Protein AF-A0A453HZ43-F1 (afdb_monomer)

Radius of gyration: 53.42 Å; Cα contacts (8 Å, |Δi|>4): 53; chains: 1; bounding box: 122×76×147 Å

Structure (mmCIF, N/CA/C/O backbone):
data_AF-A0A453HZ43-F1
#
_entry.id   AF-A0A453HZ43-F1
#
loop_
_atom_site.group_PDB
_atom_site.id
_atom_site.type_symbol
_atom_site.label_atom_id
_atom_site.label_alt_id
_atom_site.label_comp_id
_atom_site.label_asym_id
_atom_site.label_entity_id
_atom_site.label_seq_id
_atom_site.pdbx_PDB_ins_code
_atom_site.Cartn_x
_atom_site.Cartn_y
_atom_site.Cartn_z
_atom_site.occupancy
_atom_site.B_iso_or_equiv
_atom_site.auth_seq_id
_atom_site.auth_comp_id
_atom_site.auth_asym_id
_atom_site.auth_atom_id
_atom_site.pdbx_PDB_model_num
ATOM 1 N N . ARG A 1 1 ? -1.559 -17.359 -17.450 1.00 55.25 1 ARG A N 1
ATOM 2 C CA . ARG A 1 1 ? -0.170 -16.974 -17.817 1.00 55.25 1 ARG A CA 1
ATOM 3 C C . ARG A 1 1 ? 0.533 -18.234 -18.315 1.00 55.25 1 ARG A C 1
ATOM 5 O O . ARG A 1 1 ? 0.273 -19.279 -17.734 1.00 55.25 1 ARG A O 1
ATOM 12 N N . GLY A 1 2 ? 1.324 -18.164 -19.388 1.00 82.06 2 GLY A N 1
ATOM 13 C CA . GLY A 1 2 ? 2.056 -19.328 -19.914 1.00 82.06 2 GLY A CA 1
ATOM 14 C C . GLY A 1 2 ? 3.295 -19.681 -19.082 1.00 82.06 2 GLY A C 1
ATOM 15 O O . GLY A 1 2 ? 3.755 -18.865 -18.283 1.00 82.06 2 GLY A O 1
ATOM 16 N N . HIS A 1 3 ? 3.834 -20.886 -19.279 1.00 89.88 3 HIS A N 1
ATOM 17 C CA . HIS A 1 3 ? 5.138 -21.288 -18.743 1.00 89.88 3 HIS A CA 1
ATOM 18 C C . HIS A 1 3 ? 6.263 -20.561 -19.495 1.00 89.88 3 HIS A C 1
ATOM 20 O O . HIS A 1 3 ? 6.256 -20.544 -20.725 1.00 89.88 3 HIS A O 1
ATOM 26 N N . ILE A 1 4 ? 7.230 -19.988 -18.771 1.00 89.81 4 ILE A N 1
ATOM 27 C CA . ILE A 1 4 ? 8.413 -19.349 -19.366 1.00 89.81 4 ILE A CA 1
ATOM 28 C C . ILE A 1 4 ? 9.611 -20.309 -19.221 1.00 89.81 4 ILE A C 1
ATOM 30 O O . ILE A 1 4 ? 9.946 -20.674 -18.090 1.00 89.81 4 ILE A O 1
ATOM 34 N N . PRO A 1 5 ? 10.259 -20.733 -20.325 1.00 93.25 5 PRO A N 1
ATOM 35 C CA . PRO A 1 5 ? 11.232 -21.833 -20.349 1.00 93.25 5 PRO A CA 1
ATOM 36 C C . PRO A 1 5 ? 12.640 -21.463 -19.833 1.00 93.25 5 PRO A C 1
ATOM 38 O O . PRO A 1 5 ? 13.653 -21.742 -20.468 1.00 93.25 5 PRO A O 1
ATOM 41 N N . TYR A 1 6 ? 12.752 -20.865 -18.640 1.00 93.88 6 TYR A N 1
ATOM 42 C CA . TYR A 1 6 ? 14.065 -20.532 -18.055 1.00 93.88 6 TYR A CA 1
ATOM 43 C C . TYR A 1 6 ? 14.962 -21.762 -17.832 1.00 93.88 6 TYR A C 1
ATOM 45 O O . TYR A 1 6 ? 16.183 -21.628 -17.780 1.00 93.88 6 TYR A O 1
ATOM 53 N N . ARG A 1 7 ? 14.373 -22.957 -17.684 1.00 94.69 7 ARG A N 1
ATOM 54 C CA . ARG A 1 7 ? 15.087 -24.207 -17.370 1.00 94.69 7 ARG A CA 1
ATOM 55 C C . ARG A 1 7 ? 15.711 -24.905 -18.580 1.00 94.69 7 ARG A C 1
ATOM 57 O O . ARG A 1 7 ? 16.543 -25.783 -18.368 1.00 94.69 7 ARG A O 1
ATOM 64 N N . ASP A 1 8 ? 15.357 -24.507 -19.798 1.00 94.31 8 ASP A N 1
ATOM 65 C CA . ASP A 1 8 ? 15.762 -25.185 -21.035 1.00 94.31 8 ASP A CA 1
ATOM 66 C C . ASP A 1 8 ? 17.263 -25.005 -21.335 1.00 94.31 8 ASP A C 1
ATOM 68 O O . ASP A 1 8 ? 17.866 -25.812 -22.039 1.00 94.31 8 ASP A O 1
ATOM 72 N N . SER A 1 9 ? 17.910 -23.996 -20.735 1.00 96.81 9 SER A N 1
ATOM 73 C CA . SER A 1 9 ? 19.368 -23.849 -20.739 1.00 96.81 9 SER A CA 1
ATOM 74 C C . SER A 1 9 ? 19.921 -23.425 -19.372 1.00 96.81 9 SER A C 1
ATOM 76 O O . SER A 1 9 ? 19.233 -22.825 -18.543 1.00 96.81 9 SER A O 1
ATOM 78 N N . LYS A 1 10 ? 21.217 -23.681 -19.141 1.00 96.50 10 LYS A N 1
ATOM 79 C CA . LYS A 1 10 ? 21.928 -23.165 -17.956 1.00 96.50 10 LYS A CA 1
ATOM 80 C C . LYS A 1 10 ? 21.998 -21.630 -17.954 1.00 96.50 10 LYS A C 1
ATOM 82 O O . LYS A 1 10 ? 21.890 -21.028 -16.891 1.00 96.50 10 LYS A O 1
ATOM 87 N N . LEU A 1 11 ? 22.137 -21.011 -19.130 1.00 96.12 11 LEU A N 1
ATOM 88 C CA . LEU A 1 11 ? 22.252 -19.559 -19.290 1.00 96.12 11 LEU A CA 1
ATOM 89 C C . LEU A 1 11 ? 20.949 -18.848 -18.899 1.00 96.12 11 LEU A C 1
ATOM 91 O O . LEU A 1 11 ? 20.959 -17.981 -18.031 1.00 96.12 11 LEU A O 1
ATOM 95 N N . THR A 1 12 ? 19.815 -19.276 -19.458 1.00 94.38 12 THR A N 1
ATOM 96 C CA . THR A 1 12 ? 18.481 -18.733 -19.135 1.00 94.38 12 THR A CA 1
ATOM 97 C C . THR A 1 12 ? 18.087 -18.938 -17.673 1.00 94.38 12 THR A C 1
ATOM 99 O O . THR A 1 12 ? 17.334 -18.134 -17.131 1.00 94.38 12 THR A O 1
ATOM 102 N N . ARG A 1 13 ? 18.621 -19.975 -17.013 1.00 94.25 13 ARG A N 1
ATOM 103 C CA . ARG A 1 13 ? 18.417 -20.219 -15.580 1.00 94.25 13 ARG A CA 1
ATOM 104 C C . ARG A 1 13 ? 19.228 -19.267 -14.696 1.00 94.25 13 ARG A C 1
ATOM 106 O O . ARG A 1 13 ? 18.729 -18.862 -13.653 1.00 94.25 13 ARG A O 1
ATOM 113 N N . ILE A 1 14 ? 20.448 -18.906 -15.097 1.00 94.94 14 ILE A N 1
ATOM 114 C CA . ILE A 1 14 ? 21.265 -17.896 -14.398 1.00 94.94 14 ILE A CA 1
ATOM 115 C C . ILE A 1 14 ? 20.675 -16.496 -14.623 1.00 94.94 14 ILE A C 1
ATOM 117 O O . ILE A 1 14 ? 20.521 -15.731 -13.677 1.00 94.94 14 ILE A O 1
ATOM 121 N N . LEU A 1 15 ? 20.258 -16.190 -15.854 1.00 94.62 15 LEU A N 1
ATOM 122 C CA . LEU A 1 15 ? 19.642 -14.913 -16.230 1.00 94.62 15 LEU A CA 1
ATOM 123 C C . LEU A 1 15 ? 18.165 -14.773 -15.808 1.00 94.62 15 LEU A C 1
ATOM 125 O O . LEU A 1 15 ? 17.530 -13.780 -16.154 1.00 94.62 15 LEU A O 1
ATOM 129 N N . GLN A 1 16 ? 17.600 -15.718 -15.048 1.00 92.62 16 GLN A N 1
ATOM 130 C CA . GLN A 1 16 ? 16.187 -15.686 -14.644 1.00 92.62 16 GLN A CA 1
ATOM 131 C C . GLN A 1 16 ? 15.831 -14.443 -13.800 1.00 92.62 16 GLN A C 1
ATOM 133 O O . GLN A 1 16 ? 14.711 -13.949 -13.884 1.00 92.62 16 GLN A O 1
ATOM 138 N N . SER A 1 17 ? 16.768 -13.906 -13.011 1.00 90.62 17 SER A N 1
ATOM 139 C CA . SER A 1 17 ? 16.583 -12.638 -12.283 1.00 90.62 17 SER A CA 1
ATOM 140 C C . SER A 1 17 ? 16.638 -11.405 -13.195 1.00 90.62 17 SER A C 1
ATOM 142 O O . SER A 1 17 ? 15.969 -10.413 -12.918 1.00 90.62 17 SER A O 1
ATOM 144 N N . ALA A 1 18 ? 17.406 -11.481 -14.286 1.00 91.75 18 ALA A N 1
ATOM 145 C CA . ALA A 1 18 ? 17.623 -10.406 -15.252 1.00 91.75 18 ALA A CA 1
ATOM 146 C C . ALA A 1 18 ? 16.524 -10.306 -16.326 1.00 91.75 18 ALA A C 1
ATOM 148 O O . ALA A 1 18 ? 16.357 -9.257 -16.942 1.00 91.75 18 ALA A O 1
ATOM 149 N N . LEU A 1 19 ? 15.767 -11.382 -16.550 1.00 90.56 19 LEU A N 1
ATOM 150 C CA . LEU A 1 19 ? 14.754 -11.489 -17.602 1.00 90.56 19 LEU A CA 1
ATOM 151 C C . LEU A 1 19 ? 13.345 -11.611 -16.998 1.00 90.56 19 LEU A C 1
ATOM 153 O O . LEU A 1 19 ? 12.676 -12.621 -17.187 1.00 90.56 19 LEU A O 1
ATOM 157 N N . GLY A 1 20 ? 12.902 -10.595 -16.254 1.00 85.31 20 GLY A N 1
ATOM 158 C CA . GLY A 1 20 ? 11.590 -10.544 -15.589 1.00 85.31 20 GLY A CA 1
ATOM 159 C C . GLY A 1 20 ? 11.616 -10.734 -14.065 1.00 85.31 20 GLY A C 1
ATOM 160 O O . GLY A 1 20 ? 10.595 -11.102 -13.483 1.00 85.31 20 GLY A O 1
ATOM 161 N N . GLY A 1 21 ? 12.765 -10.523 -13.411 1.00 88.94 21 GLY A N 1
ATOM 162 C CA . GLY A 1 21 ? 12.933 -10.630 -11.956 1.00 88.94 21 GLY A CA 1
ATOM 163 C C . GLY A 1 21 ? 13.355 -9.318 -11.281 1.00 88.94 21 GLY A C 1
ATOM 164 O O . GLY A 1 21 ? 13.138 -8.226 -11.812 1.00 88.94 21 GLY A O 1
ATOM 165 N N . ASN A 1 22 ? 13.966 -9.430 -10.094 1.00 91.50 22 ASN A N 1
ATOM 166 C CA . ASN A 1 22 ? 14.603 -8.302 -9.412 1.00 91.50 22 ASN A CA 1
ATOM 167 C C . ASN A 1 22 ? 16.036 -8.092 -9.936 1.00 91.50 22 ASN A C 1
ATOM 169 O O . ASN A 1 22 ? 16.997 -8.617 -9.370 1.00 91.50 22 ASN A O 1
ATOM 173 N N . ALA A 1 23 ? 16.165 -7.317 -11.012 1.00 92.06 23 ALA A N 1
ATOM 174 C CA . ALA A 1 23 ? 17.432 -6.759 -11.477 1.00 92.06 23 ALA A CA 1
ATOM 175 C C . ALA A 1 23 ? 17.195 -5.532 -12.371 1.00 92.06 23 ALA A C 1
ATOM 177 O O . ALA A 1 23 ? 16.230 -5.487 -13.136 1.00 92.06 23 ALA A O 1
ATOM 178 N N . LYS A 1 24 ? 18.120 -4.564 -12.347 1.00 92.50 24 LYS A N 1
ATOM 179 C CA . LYS A 1 24 ? 18.285 -3.615 -13.460 1.00 92.50 24 LYS A CA 1
ATOM 180 C C . LYS A 1 24 ? 19.076 -4.333 -14.557 1.00 92.50 24 LYS A C 1
ATOM 182 O O . LYS A 1 24 ? 20.095 -4.954 -14.258 1.00 92.50 24 LYS A O 1
ATOM 187 N N . THR A 1 25 ? 18.607 -4.309 -15.802 1.00 93.19 25 THR A N 1
ATOM 188 C CA . THR A 1 25 ? 19.196 -5.117 -16.882 1.00 93.19 25 THR A CA 1
ATOM 189 C C . THR A 1 25 ? 19.247 -4.333 -18.184 1.00 93.19 25 THR A C 1
ATOM 191 O O . THR A 1 25 ? 18.228 -3.838 -18.655 1.00 93.19 25 THR A O 1
ATOM 194 N N . SER A 1 26 ? 20.442 -4.273 -18.767 1.00 94.12 26 SER A N 1
ATOM 195 C CA . SER A 1 26 ? 20.718 -3.688 -20.078 1.00 94.12 26 SER A CA 1
ATOM 196 C C . SER A 1 26 ? 21.253 -4.780 -20.998 1.00 94.12 26 SER A C 1
ATOM 198 O O . SER A 1 26 ? 22.043 -5.618 -20.566 1.00 94.12 26 SER A O 1
ATOM 200 N N . ILE A 1 27 ? 20.832 -4.777 -22.262 1.00 94.62 27 ILE A N 1
ATOM 201 C CA . ILE A 1 27 ? 21.250 -5.760 -23.268 1.00 94.62 27 ILE A CA 1
ATOM 202 C C . ILE A 1 27 ? 21.902 -4.999 -24.419 1.00 94.62 27 ILE A C 1
ATOM 204 O O . ILE A 1 27 ? 21.239 -4.230 -25.112 1.00 94.62 27 ILE A O 1
ATOM 208 N N . ILE A 1 28 ? 23.201 -5.218 -24.618 1.00 96.25 28 ILE A N 1
ATOM 209 C CA . ILE A 1 28 ? 23.954 -4.667 -25.747 1.00 96.25 28 ILE A CA 1
ATOM 210 C C . ILE A 1 28 ? 23.867 -5.675 -26.893 1.00 96.25 28 ILE A C 1
ATOM 212 O O . ILE A 1 28 ? 24.252 -6.831 -26.732 1.00 96.25 28 ILE A O 1
ATOM 216 N N . CYS A 1 29 ? 23.350 -5.239 -28.040 1.00 95.69 29 CYS A N 1
ATOM 217 C CA . CYS A 1 29 ? 23.278 -6.049 -29.252 1.00 95.69 29 CYS A CA 1
ATOM 218 C C . CYS A 1 29 ? 24.326 -5.549 -30.247 1.00 95.69 29 CYS A C 1
ATOM 220 O O . CYS A 1 29 ? 24.188 -4.454 -30.789 1.00 95.69 29 CYS A O 1
ATOM 222 N N . THR A 1 30 ? 25.372 -6.339 -30.477 1.00 94.75 30 THR A N 1
ATOM 223 C CA . THR A 1 30 ? 26.362 -6.091 -31.530 1.00 94.75 30 THR A CA 1
ATOM 224 C C . THR A 1 30 ? 25.855 -6.650 -32.858 1.00 94.75 30 THR A C 1
ATOM 226 O O . THR A 1 30 ? 25.321 -7.754 -32.908 1.00 94.75 30 THR A O 1
ATOM 229 N N . ALA A 1 31 ? 26.007 -5.883 -33.935 1.00 95.00 31 ALA A N 1
ATOM 230 C CA . ALA A 1 31 ? 25.545 -6.240 -35.272 1.00 95.00 31 ALA A CA 1
ATOM 231 C C . ALA A 1 31 ? 26.564 -5.782 -36.323 1.00 95.00 31 ALA A C 1
ATOM 233 O O . ALA A 1 31 ? 27.291 -4.813 -36.100 1.00 95.00 31 ALA A O 1
ATOM 234 N N . ALA A 1 32 ? 26.609 -6.485 -37.453 1.00 94.94 32 ALA A N 1
ATOM 235 C CA . ALA A 1 32 ? 27.545 -6.233 -38.542 1.00 94.94 32 ALA A CA 1
ATOM 236 C C . ALA A 1 32 ? 26.844 -5.448 -39.676 1.00 94.94 32 ALA A C 1
ATOM 238 O O . ALA A 1 32 ? 25.718 -5.816 -40.040 1.00 94.94 32 ALA A O 1
ATOM 239 N N . PRO A 1 33 ? 27.436 -4.355 -40.200 1.00 92.75 33 PRO A N 1
ATOM 240 C CA . PRO A 1 33 ? 26.815 -3.516 -41.228 1.00 92.75 33 PRO A CA 1
ATOM 241 C C . PRO A 1 33 ? 26.913 -4.085 -42.653 1.00 92.75 33 PRO A C 1
ATOM 243 O O . PRO A 1 33 ? 26.257 -3.566 -43.555 1.00 92.75 33 PRO A O 1
ATOM 246 N N . GLU A 1 34 ? 27.730 -5.113 -42.888 1.00 96.06 34 GLU A N 1
ATOM 247 C CA . GLU A 1 34 ? 27.954 -5.691 -44.213 1.00 96.06 34 GLU A CA 1
ATOM 248 C C . GLU A 1 34 ? 26.724 -6.459 -44.723 1.00 96.06 34 GLU A C 1
ATOM 250 O O . GLU A 1 34 ? 26.092 -7.223 -43.992 1.00 96.06 34 GLU A O 1
ATOM 255 N N . GLU A 1 35 ? 26.429 -6.336 -46.021 1.00 94.44 35 GLU A N 1
ATOM 256 C CA . GLU A 1 35 ? 25.280 -6.986 -46.675 1.00 94.44 35 GLU A CA 1
ATOM 257 C C . GLU A 1 35 ? 25.278 -8.519 -46.508 1.00 94.44 35 GLU A C 1
ATOM 259 O O . GLU A 1 35 ? 24.225 -9.130 -46.341 1.00 94.44 35 GLU A O 1
ATOM 264 N N . ILE A 1 36 ? 26.464 -9.136 -46.435 1.00 96.50 36 ILE A N 1
ATOM 265 C CA . ILE A 1 36 ? 26.666 -10.575 -46.175 1.00 96.50 36 ILE A CA 1
ATOM 266 C C . ILE A 1 36 ? 26.048 -11.011 -44.830 1.00 96.50 36 ILE A C 1
ATOM 268 O O . ILE A 1 36 ? 25.667 -12.169 -44.662 1.00 96.50 36 ILE A O 1
ATOM 272 N N . HIS A 1 37 ? 25.919 -10.091 -43.871 1.00 95.25 37 HIS A N 1
ATOM 273 C CA . HIS A 1 37 ? 25.417 -10.343 -42.521 1.00 95.25 37 HIS A CA 1
ATOM 274 C C . HIS A 1 37 ? 23.999 -9.796 -42.280 1.00 95.25 37 HIS A C 1
ATOM 276 O O . HIS A 1 37 ? 23.500 -9.870 -41.156 1.00 95.25 37 HIS A O 1
ATOM 282 N N . ILE A 1 38 ? 23.313 -9.295 -43.317 1.00 95.44 38 ILE A N 1
ATOM 283 C CA . ILE A 1 38 ? 22.011 -8.617 -43.190 1.00 95.44 38 ILE A CA 1
ATOM 284 C C . ILE A 1 38 ? 20.928 -9.476 -42.513 1.00 95.44 38 ILE A C 1
ATOM 286 O O . ILE A 1 38 ? 20.116 -8.955 -41.749 1.00 95.44 38 ILE A O 1
ATOM 290 N N . GLU A 1 39 ? 20.934 -10.792 -42.734 1.00 96.44 39 GLU A N 1
ATOM 291 C CA . GLU A 1 39 ? 19.989 -11.741 -42.127 1.00 96.44 39 GLU A CA 1
ATOM 292 C C . GLU A 1 39 ? 20.229 -11.927 -40.616 1.00 96.44 39 GLU A C 1
ATOM 294 O O . GLU A 1 39 ? 19.286 -11.834 -39.827 1.00 96.44 39 GLU A O 1
ATOM 299 N N . GLU A 1 40 ? 21.485 -12.091 -40.192 1.00 96.81 40 GLU A N 1
ATOM 300 C CA . GLU A 1 40 ? 21.864 -12.221 -38.774 1.00 96.81 40 GLU A CA 1
ATOM 301 C C . 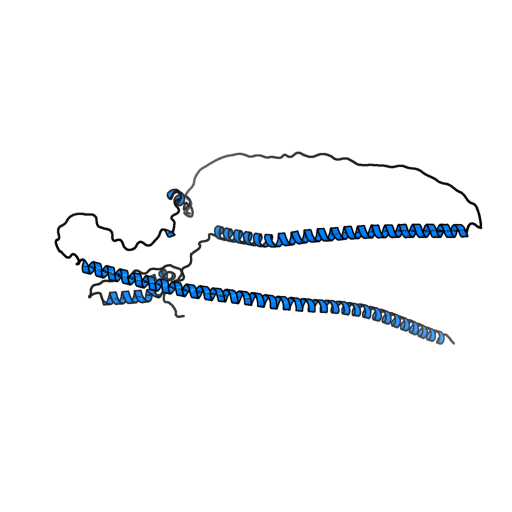GLU A 1 40 ? 21.691 -10.895 -38.018 1.00 96.81 40 GLU A C 1
ATOM 303 O O . GLU A 1 40 ? 21.169 -10.858 -36.898 1.00 96.81 40 GLU A O 1
ATOM 308 N N . THR A 1 41 ? 22.032 -9.774 -38.661 1.00 96.88 41 THR A N 1
ATOM 309 C CA . THR A 1 41 ? 21.747 -8.424 -38.159 1.00 96.88 41 THR A CA 1
ATOM 310 C C . THR A 1 41 ? 20.234 -8.206 -38.018 1.00 96.88 41 THR A C 1
ATOM 312 O O . THR A 1 41 ? 19.781 -7.699 -36.988 1.00 96.88 41 THR A O 1
ATOM 315 N N . ARG A 1 42 ? 19.407 -8.673 -38.968 1.00 96.06 42 ARG A N 1
ATOM 316 C CA . ARG A 1 42 ? 17.937 -8.629 -38.847 1.00 96.06 42 ARG A CA 1
ATOM 317 C C . ARG A 1 42 ? 17.431 -9.496 -37.691 1.00 96.06 42 ARG A C 1
ATOM 319 O O . ARG A 1 42 ? 16.580 -9.036 -36.929 1.00 96.06 42 ARG A O 1
ATOM 326 N N . GLY A 1 43 ? 17.950 -10.713 -37.521 1.00 97.50 43 GLY A N 1
ATOM 327 C CA . GLY A 1 43 ? 17.617 -11.587 -36.389 1.00 97.50 43 GLY A CA 1
ATOM 328 C C . GLY A 1 43 ? 17.963 -10.955 -35.035 1.00 97.50 43 GLY A C 1
ATOM 329 O O . GLY A 1 43 ? 17.135 -10.939 -34.119 1.00 97.50 43 GLY A O 1
ATOM 330 N N . THR A 1 44 ? 19.143 -10.341 -34.948 1.00 97.25 44 THR A N 1
ATOM 331 C CA . THR A 1 44 ? 19.641 -9.614 -33.771 1.00 97.25 44 THR A CA 1
ATOM 332 C C . THR A 1 44 ? 18.761 -8.409 -33.428 1.00 97.25 44 THR A C 1
ATOM 334 O O . THR A 1 44 ? 18.333 -8.263 -32.282 1.00 97.25 44 THR A O 1
ATOM 337 N N . LEU A 1 45 ? 18.392 -7.582 -34.413 1.00 96.38 45 LEU A N 1
ATOM 338 C CA . LEU A 1 45 ? 17.502 -6.432 -34.202 1.00 96.38 45 LEU A CA 1
ATOM 339 C C . LEU A 1 45 ? 16.074 -6.858 -33.815 1.00 96.38 45 LEU A C 1
ATOM 341 O O . LEU A 1 45 ? 15.450 -6.229 -32.957 1.00 96.38 45 LEU A O 1
ATOM 345 N N . GLN A 1 46 ? 15.561 -7.960 -34.372 1.00 97.19 46 GLN A N 1
ATOM 346 C CA . GLN A 1 46 ? 14.283 -8.538 -33.941 1.00 97.19 46 GLN A CA 1
ATOM 347 C C . GLN A 1 46 ? 14.334 -9.077 -32.503 1.00 97.19 46 GLN A C 1
ATOM 349 O O . GLN A 1 46 ? 13.350 -8.957 -31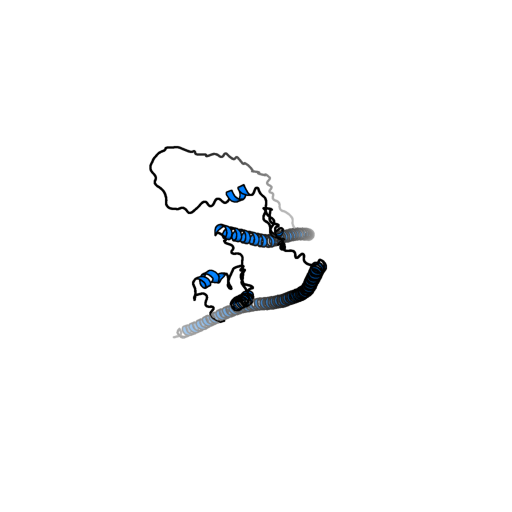.769 1.00 97.19 46 GLN A O 1
ATOM 354 N N . PHE A 1 47 ? 15.458 -9.662 -32.078 1.00 96.44 47 PHE A N 1
ATOM 355 C CA . PHE A 1 47 ? 15.664 -10.040 -30.680 1.00 96.44 47 PHE A CA 1
ATOM 356 C C . PHE A 1 47 ? 15.691 -8.803 -29.774 1.00 96.44 47 PHE A C 1
ATOM 358 O O . PHE A 1 47 ? 14.930 -8.764 -28.810 1.00 96.44 47 PHE A O 1
ATOM 365 N N . ALA A 1 48 ? 16.467 -7.772 -30.122 1.00 96.81 48 ALA A N 1
ATOM 366 C CA . ALA A 1 48 ? 16.546 -6.514 -29.377 1.00 96.81 48 ALA A CA 1
ATOM 367 C C . ALA A 1 48 ? 15.168 -5.845 -29.209 1.00 96.81 48 ALA A C 1
ATOM 369 O O . ALA A 1 48 ? 14.801 -5.430 -28.110 1.00 96.81 48 ALA A O 1
ATOM 370 N N . SER A 1 49 ? 14.369 -5.807 -30.283 1.00 96.12 49 SER A N 1
ATOM 371 C CA . SER A 1 49 ? 13.000 -5.280 -30.276 1.00 96.12 49 SER A CA 1
ATOM 372 C C . SER A 1 49 ? 12.096 -6.014 -29.277 1.00 96.12 49 SER A C 1
ATOM 374 O O . SER A 1 49 ? 11.416 -5.363 -28.485 1.00 96.12 49 SER A O 1
ATOM 376 N N . ARG A 1 50 ? 12.136 -7.356 -29.244 1.00 95.00 50 ARG A N 1
ATOM 377 C CA . ARG A 1 50 ? 11.379 -8.159 -28.264 1.00 95.00 50 ARG A CA 1
ATOM 378 C C . ARG A 1 50 ? 11.922 -8.007 -26.841 1.00 95.00 50 ARG A C 1
ATOM 380 O O . ARG A 1 50 ? 11.140 -7.920 -25.900 1.00 95.00 50 ARG A O 1
ATOM 387 N N . ALA A 1 51 ? 13.244 -7.960 -26.680 1.00 93.62 51 ALA A N 1
ATOM 388 C CA . ALA A 1 51 ? 13.905 -7.831 -25.385 1.00 93.62 51 ALA A CA 1
ATOM 389 C C . ALA A 1 51 ? 13.596 -6.486 -24.703 1.00 93.62 51 ALA A C 1
ATOM 391 O O . ALA A 1 51 ? 13.373 -6.453 -23.496 1.00 93.62 51 ALA A O 1
ATOM 392 N N . LYS A 1 52 ? 13.472 -5.396 -25.477 1.00 93.94 52 LYS A N 1
ATOM 393 C CA . LYS A 1 52 ? 13.047 -4.070 -24.990 1.00 93.94 52 LYS A CA 1
ATOM 394 C C . LYS A 1 52 ? 11.658 -4.073 -24.326 1.00 93.94 52 LYS A C 1
ATOM 396 O O . LYS A 1 52 ? 11.373 -3.192 -23.522 1.00 93.94 52 LYS A O 1
ATOM 401 N N . CYS A 1 53 ? 10.802 -5.049 -24.633 1.00 90.88 53 CYS A N 1
ATOM 402 C CA . CYS A 1 53 ? 9.474 -5.190 -24.028 1.00 90.88 53 CYS A CA 1
ATOM 403 C C . CYS A 1 53 ? 9.465 -5.988 -22.706 1.00 90.88 53 CYS A C 1
ATOM 405 O O . CYS A 1 53 ? 8.394 -6.168 -22.127 1.00 90.88 53 CYS A O 1
ATOM 407 N N . VAL A 1 54 ? 10.611 -6.484 -22.224 1.00 90.56 54 VAL A N 1
ATOM 408 C CA . VAL A 1 54 ? 10.704 -7.222 -20.953 1.00 90.56 54 VAL A CA 1
ATOM 409 C C . VAL A 1 54 ? 10.806 -6.237 -19.786 1.00 90.56 54 VAL A C 1
ATOM 411 O O . VAL A 1 54 ? 11.809 -5.545 -19.630 1.00 90.56 54 VAL A O 1
ATOM 414 N N . SER A 1 55 ? 9.769 -6.180 -18.948 1.00 87.81 55 SER A N 1
ATOM 415 C CA . SER A 1 55 ? 9.749 -5.363 -17.733 1.00 87.81 55 SER A CA 1
ATOM 416 C C . SER A 1 55 ? 10.262 -6.137 -16.512 1.00 87.81 55 SER A C 1
ATOM 418 O O . SER A 1 55 ? 9.714 -7.175 -16.138 1.00 87.81 55 SER A O 1
ATOM 420 N N . ASN A 1 56 ? 11.286 -5.596 -15.848 1.00 90.12 56 ASN A N 1
ATOM 421 C CA . ASN A 1 56 ? 11.783 -6.099 -14.564 1.00 90.12 56 ASN A CA 1
ATOM 422 C C . ASN A 1 56 ? 11.181 -5.309 -13.395 1.00 90.12 56 ASN A C 1
ATOM 424 O O . ASN A 1 56 ? 10.974 -4.099 -13.489 1.00 90.12 56 ASN A O 1
ATOM 428 N N . CYS A 1 57 ? 10.980 -5.973 -12.257 1.00 85.56 57 CYS A N 1
ATOM 429 C CA . CYS A 1 57 ? 10.545 -5.342 -11.010 1.00 85.56 57 CYS A CA 1
ATOM 430 C C . CYS A 1 57 ? 11.741 -5.216 -10.059 1.00 85.56 57 CYS A C 1
ATOM 432 O O . CYS A 1 57 ? 11.884 -5.991 -9.114 1.00 85.56 57 CYS A O 1
ATOM 434 N N . ALA A 1 58 ? 12.629 -4.261 -10.346 1.00 88.19 58 ALA A N 1
ATOM 435 C CA . ALA A 1 58 ? 13.812 -4.013 -9.529 1.00 88.19 58 ALA A CA 1
ATOM 436 C C . ALA A 1 58 ? 13.440 -3.424 -8.152 1.00 88.19 58 ALA A C 1
ATOM 438 O O . ALA A 1 58 ? 12.703 -2.444 -8.064 1.00 88.19 58 ALA A O 1
ATOM 439 N N . GLN A 1 59 ? 13.985 -4.008 -7.087 1.00 85.44 59 GLN A N 1
ATOM 440 C CA . GLN A 1 59 ? 13.821 -3.605 -5.689 1.00 85.44 59 GLN A CA 1
ATOM 441 C C . GLN A 1 59 ? 15.188 -3.625 -4.996 1.00 85.44 59 GLN A C 1
ATOM 443 O O . GLN A 1 59 ? 16.033 -4.472 -5.299 1.00 85.44 59 GLN A O 1
ATOM 448 N N . VAL A 1 60 ? 15.418 -2.706 -4.056 1.00 83.31 60 VAL A N 1
ATOM 449 C CA . VAL A 1 60 ? 16.660 -2.692 -3.271 1.00 83.31 60 VAL A CA 1
ATOM 450 C C . VAL A 1 60 ? 16.695 -3.937 -2.386 1.00 83.31 60 VAL A C 1
ATOM 452 O O . VAL A 1 60 ? 15.814 -4.140 -1.555 1.00 83.31 60 VAL A O 1
ATOM 455 N N . ASN A 1 61 ? 17.720 -4.771 -2.563 1.00 79.38 61 ASN A N 1
ATOM 456 C CA . ASN A 1 61 ? 17.963 -5.916 -1.691 1.00 79.38 61 ASN A CA 1
ATOM 457 C C . ASN A 1 61 ? 18.556 -5.409 -0.367 1.00 79.38 61 ASN A C 1
ATOM 459 O O . ASN A 1 61 ? 19.774 -5.406 -0.195 1.00 79.38 61 ASN A O 1
ATOM 463 N N . GLU A 1 62 ? 17.704 -4.943 0.551 1.00 74.31 62 GLU A N 1
ATOM 464 C CA . GLU A 1 62 ? 18.110 -4.606 1.918 1.00 74.31 62 GLU A CA 1
ATOM 465 C C . GLU A 1 62 ? 18.607 -5.876 2.638 1.00 74.31 62 GLU A C 1
ATOM 467 O O . GLU A 1 62 ? 17.823 -6.621 3.228 1.00 74.31 62 GLU A O 1
ATOM 472 N N . ILE A 1 63 ? 19.922 -6.129 2.613 1.00 63.16 63 ILE A N 1
ATOM 473 C CA . ILE A 1 63 ? 20.563 -7.150 3.456 1.00 63.16 63 ILE A CA 1
ATOM 474 C C . ILE A 1 63 ? 20.648 -6.596 4.884 1.00 63.16 63 ILE A C 1
ATOM 476 O O . ILE A 1 63 ? 21.708 -6.212 5.378 1.00 63.16 63 ILE A O 1
ATOM 480 N N . LEU A 1 64 ? 19.497 -6.527 5.552 1.00 56.47 64 LEU A N 1
ATOM 481 C CA . LEU A 1 64 ? 19.438 -6.275 6.982 1.00 56.47 64 LEU A CA 1
ATOM 482 C C . LEU A 1 64 ? 20.021 -7.495 7.697 1.00 56.47 64 LEU A C 1
ATOM 484 O O . LEU A 1 64 ? 19.379 -8.538 7.790 1.00 56.47 64 LEU A O 1
ATOM 488 N N . THR A 1 65 ? 21.230 -7.352 8.237 1.00 65.62 65 THR A N 1
ATOM 489 C CA . THR A 1 65 ? 21.720 -8.241 9.297 1.00 65.62 65 THR A CA 1
ATOM 490 C C . THR A 1 65 ? 20.693 -8.261 10.430 1.00 65.62 65 THR A C 1
ATOM 492 O O . THR A 1 65 ? 20.095 -7.222 10.720 1.00 65.62 65 THR A O 1
ATOM 495 N N . ASP A 1 66 ? 20.522 -9.383 11.134 1.00 68.31 66 ASP A N 1
ATOM 496 C CA . ASP A 1 66 ? 19.524 -9.493 12.215 1.00 68.31 66 ASP A CA 1
ATOM 497 C C . ASP A 1 66 ? 19.648 -8.361 13.251 1.00 68.31 66 ASP A C 1
ATOM 499 O O . ASP A 1 66 ? 18.650 -7.818 13.722 1.00 68.31 66 ASP A O 1
ATOM 503 N N . ALA A 1 67 ? 20.879 -7.926 13.546 1.00 68.25 67 ALA A N 1
ATOM 504 C CA . ALA A 1 67 ? 21.162 -6.777 14.406 1.00 68.25 67 ALA A CA 1
ATOM 505 C C . ALA A 1 67 ? 20.620 -5.439 13.855 1.00 68.25 67 ALA A C 1
ATOM 507 O O . ALA A 1 67 ? 20.120 -4.619 14.628 1.00 68.25 67 ALA A O 1
ATOM 508 N N . ALA A 1 68 ? 20.686 -5.213 12.540 1.00 66.69 68 ALA A N 1
ATOM 509 C CA . ALA A 1 68 ? 20.149 -4.025 11.876 1.00 66.69 68 ALA A CA 1
ATOM 510 C C . ALA A 1 68 ? 18.612 -4.054 11.820 1.00 66.69 68 ALA A C 1
ATOM 512 O O . ALA A 1 68 ? 17.974 -3.047 12.137 1.00 66.69 68 ALA A O 1
ATOM 513 N N . LEU A 1 69 ? 18.014 -5.214 11.518 1.00 75.69 69 LEU A N 1
ATOM 514 C CA . LEU A 1 69 ? 16.562 -5.414 11.567 1.00 75.69 69 LEU A CA 1
ATOM 515 C C . LEU A 1 69 ? 16.018 -5.178 12.986 1.00 75.69 69 LEU A C 1
ATOM 517 O O . LEU A 1 69 ? 15.102 -4.377 13.171 1.00 75.69 69 LEU A O 1
ATOM 521 N N . LEU A 1 70 ? 16.642 -5.788 13.999 1.00 75.81 70 LEU A N 1
ATOM 522 C CA . LEU A 1 70 ? 16.306 -5.581 15.411 1.00 75.81 70 LEU A CA 1
ATOM 523 C C . LEU A 1 70 ? 16.483 -4.121 15.848 1.00 75.81 70 LEU A C 1
ATOM 525 O O . LEU A 1 70 ? 15.704 -3.640 16.668 1.00 75.81 70 LEU A O 1
ATOM 529 N N . LYS A 1 71 ? 17.483 -3.399 15.324 1.00 79.00 71 LYS A N 1
ATOM 530 C CA . LYS A 1 71 ? 17.680 -1.969 15.612 1.00 79.00 71 LYS A CA 1
ATOM 531 C C . LYS A 1 71 ? 16.562 -1.115 15.002 1.00 79.00 71 LYS A C 1
ATOM 533 O O . LYS A 1 71 ? 16.010 -0.279 15.712 1.00 79.00 71 LYS A O 1
ATOM 538 N N . ARG A 1 72 ? 16.183 -1.363 13.741 1.00 77.94 72 ARG A N 1
ATOM 539 C CA . ARG A 1 72 ? 15.066 -0.684 13.052 1.00 77.94 72 ARG A CA 1
ATOM 540 C C . ARG A 1 72 ? 13.741 -0.915 13.786 1.00 77.94 72 ARG A C 1
ATOM 542 O O . ARG A 1 72 ? 13.083 0.048 14.160 1.00 77.94 72 ARG A O 1
ATOM 549 N N . GLN A 1 73 ? 13.419 -2.172 14.099 1.00 80.81 73 GLN A N 1
ATOM 550 C CA . GLN A 1 73 ? 12.202 -2.543 14.833 1.00 80.81 73 GLN A CA 1
ATOM 551 C C . GLN A 1 73 ? 12.153 -1.952 16.251 1.00 80.81 73 GLN A C 1
ATOM 553 O O . GLN A 1 73 ? 11.095 -1.512 16.695 1.00 80.81 73 GLN A O 1
ATOM 558 N N . LYS A 1 74 ? 13.281 -1.905 16.977 1.00 82.75 74 LYS A N 1
ATOM 559 C CA . LYS A 1 74 ? 13.340 -1.271 18.307 1.00 82.75 74 LYS A CA 1
ATOM 560 C C . LYS A 1 74 ? 13.055 0.228 18.243 1.00 82.75 74 LYS A C 1
ATOM 562 O O . LYS A 1 74 ? 12.257 0.701 19.046 1.00 82.75 74 LYS A O 1
ATOM 567 N N . LEU A 1 75 ? 13.656 0.941 17.287 1.00 85.75 75 LEU A N 1
ATOM 568 C CA . LEU A 1 75 ? 13.421 2.374 17.082 1.00 85.75 75 LEU A CA 1
ATOM 569 C C . LEU A 1 75 ? 11.961 2.662 16.702 1.00 85.75 75 LEU A C 1
ATOM 571 O O . LEU A 1 75 ? 11.360 3.575 17.255 1.00 85.75 75 LEU A O 1
ATOM 575 N N . GLU A 1 76 ? 11.366 1.849 15.829 1.00 85.88 76 GLU A N 1
ATOM 576 C CA . GLU A 1 76 ? 9.957 1.974 15.435 1.00 85.88 76 GLU A CA 1
ATOM 577 C C . GLU A 1 76 ? 9.001 1.730 16.620 1.00 85.88 76 GLU A C 1
ATOM 579 O O . GLU A 1 76 ? 8.080 2.512 16.857 1.00 85.88 76 GLU A O 1
ATOM 584 N N . ILE A 1 77 ? 9.264 0.705 17.441 1.00 86.75 77 ILE A N 1
ATOM 585 C CA . ILE A 1 77 ? 8.518 0.446 18.685 1.00 86.75 77 ILE A CA 1
ATOM 586 C C . ILE A 1 77 ? 8.677 1.601 19.687 1.00 86.75 77 ILE A C 1
ATOM 588 O O . ILE A 1 77 ? 7.713 1.960 20.364 1.00 86.75 77 ILE A O 1
ATOM 592 N N . GLU A 1 78 ? 9.870 2.182 19.805 1.00 86.00 78 GLU A N 1
ATOM 593 C CA . GLU A 1 78 ? 10.148 3.316 20.692 1.00 86.00 78 GLU A CA 1
ATOM 594 C C . GLU A 1 78 ? 9.448 4.601 20.219 1.00 86.00 78 GLU A C 1
ATOM 596 O O . GLU A 1 78 ? 8.815 5.287 21.023 1.00 86.00 78 GLU A O 1
ATOM 601 N N . GLU A 1 79 ? 9.454 4.884 18.915 1.00 87.50 79 GLU A N 1
ATOM 602 C CA . GLU A 1 79 ? 8.751 6.024 18.323 1.00 87.50 79 GLU A CA 1
ATOM 603 C C . GLU A 1 79 ? 7.225 5.894 18.468 1.00 87.50 79 GLU A C 1
ATOM 605 O O . GLU A 1 79 ? 6.553 6.849 18.866 1.00 87.50 79 GLU A O 1
ATOM 610 N N . LEU A 1 80 ? 6.665 4.706 18.212 1.00 81.00 80 LEU A N 1
ATOM 611 C CA . LEU A 1 80 ? 5.237 4.430 18.401 1.00 81.00 80 LEU A CA 1
ATOM 612 C C . LEU A 1 80 ? 4.827 4.536 19.877 1.00 81.00 80 LEU A C 1
ATOM 614 O O . LEU A 1 80 ? 3.792 5.129 20.184 1.00 81.00 80 LEU A O 1
ATOM 618 N N . ARG A 1 81 ? 5.655 4.041 20.808 1.00 77.06 81 ARG A N 1
ATOM 619 C CA . ARG A 1 81 ? 5.444 4.229 22.255 1.00 77.06 81 ARG A CA 1
ATOM 620 C C . ARG A 1 81 ? 5.487 5.700 22.649 1.00 77.06 81 ARG A C 1
ATOM 622 O O . ARG A 1 81 ? 4.610 6.133 23.387 1.00 77.06 81 ARG A O 1
ATOM 629 N N . LYS A 1 82 ? 6.440 6.476 22.126 1.00 79.19 82 LYS A N 1
ATOM 630 C CA . LYS A 1 82 ? 6.549 7.918 22.386 1.00 79.19 82 LYS A CA 1
ATOM 631 C C . LYS A 1 82 ? 5.319 8.684 21.884 1.00 79.19 82 LYS A C 1
ATOM 633 O O . LYS A 1 82 ? 4.815 9.543 22.602 1.00 79.19 82 LYS A O 1
ATOM 638 N N . LYS A 1 83 ? 4.798 8.341 20.699 1.00 74.56 83 LYS A N 1
ATOM 639 C CA . LYS A 1 83 ? 3.547 8.908 20.156 1.00 74.56 83 LYS A CA 1
ATOM 640 C C . LYS A 1 83 ? 2.340 8.586 21.047 1.00 74.56 83 LYS A C 1
ATOM 642 O O . LYS A 1 83 ? 1.586 9.490 21.383 1.00 74.56 83 LYS A O 1
ATOM 647 N N . LEU A 1 84 ? 2.199 7.332 21.487 1.00 69.81 84 LEU A N 1
ATOM 648 C CA . LEU A 1 84 ? 1.125 6.909 22.399 1.00 69.81 84 LEU A CA 1
ATOM 649 C C . LEU A 1 84 ? 1.227 7.561 23.789 1.00 69.81 84 LEU A C 1
ATOM 651 O O . LEU A 1 84 ? 0.211 7.953 24.359 1.00 69.81 84 LEU A O 1
ATOM 655 N N . GLN A 1 85 ? 2.440 7.695 24.333 1.00 67.38 85 GLN A N 1
ATOM 656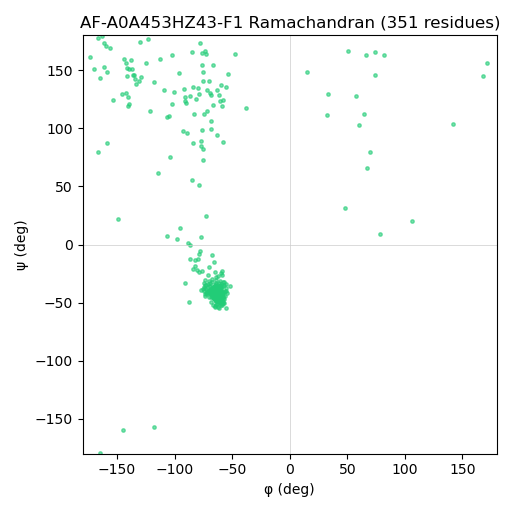 C CA . GLN A 1 85 ? 2.671 8.336 25.630 1.00 67.38 85 GLN A CA 1
ATOM 657 C C . GLN A 1 85 ? 2.395 9.840 25.599 1.00 67.38 85 GLN A C 1
ATOM 659 O O . GLN A 1 85 ? 1.819 10.341 26.558 1.00 67.38 85 GLN A O 1
ATOM 664 N N . GLY A 1 86 ? 2.740 10.542 24.512 1.00 60.06 86 GLY A N 1
ATOM 665 C CA . GLY A 1 86 ? 2.422 11.965 24.355 1.00 60.06 86 GLY A CA 1
ATOM 666 C C . GLY A 1 86 ? 0.924 12.233 24.509 1.00 60.06 86 GLY A C 1
ATOM 667 O O . GLY A 1 86 ? 0.521 12.975 25.399 1.00 60.06 86 GLY A O 1
ATOM 668 N N . SER A 1 87 ? 0.088 11.543 23.725 1.00 58.38 87 SER A N 1
ATOM 669 C CA . SER A 1 87 ? -1.369 11.719 23.796 1.00 58.38 87 SER A CA 1
ATOM 670 C C . SER A 1 87 ? -1.968 11.300 25.145 1.00 58.38 87 SER A C 1
ATOM 672 O O . SER A 1 87 ? -2.795 12.019 25.691 1.00 58.38 87 SER A O 1
ATOM 674 N N . HIS A 1 88 ? -1.556 10.163 25.720 1.00 58.41 88 HIS A N 1
ATOM 675 C CA . HIS A 1 88 ? -2.161 9.689 26.972 1.00 58.41 88 HIS A CA 1
ATOM 676 C C . HIS A 1 88 ? -1.666 10.394 28.244 1.00 58.41 88 HIS A C 1
ATOM 678 O O . HIS A 1 88 ? -2.399 10.386 29.232 1.00 58.41 88 HIS A O 1
ATOM 684 N N . SER A 1 89 ? -0.468 10.990 28.263 1.00 60.69 89 SER A N 1
ATOM 685 C CA . SER A 1 89 ? 0.016 11.703 29.457 1.00 60.69 89 SER A CA 1
ATOM 686 C C . SER A 1 89 ? -0.706 13.039 29.638 1.00 60.69 89 SER A C 1
ATOM 688 O O . SER A 1 89 ? -1.154 13.345 30.740 1.00 60.69 89 SER A O 1
ATOM 690 N N . GLU A 1 90 ? -0.881 13.804 28.556 1.00 66.56 90 GLU A N 1
ATOM 691 C CA . GLU A 1 90 ? -1.511 15.131 28.598 1.00 66.56 90 GLU A CA 1
ATOM 692 C C . GLU A 1 90 ? -3.002 15.053 28.977 1.00 66.56 90 GLU A C 1
ATOM 694 O O . GLU A 1 90 ? -3.455 15.798 29.850 1.00 66.56 90 GLU A O 1
ATOM 699 N N . ASP A 1 91 ? -3.751 14.103 28.401 1.00 69.62 91 ASP A N 1
ATOM 700 C CA . ASP A 1 91 ? -5.156 13.844 28.759 1.00 69.62 91 ASP A CA 1
ATOM 701 C C . ASP A 1 91 ? -5.310 13.430 30.236 1.00 69.62 91 ASP A C 1
ATOM 703 O O . ASP A 1 91 ? -6.224 13.882 30.936 1.00 69.62 91 ASP A O 1
ATOM 707 N N . LEU A 1 92 ? -4.409 12.573 30.733 1.00 71.12 92 LEU A N 1
ATOM 708 C CA . LEU A 1 92 ? -4.458 12.060 32.102 1.00 71.12 92 LEU A CA 1
ATOM 709 C C . LEU A 1 92 ? -4.089 13.138 33.131 1.00 71.12 92 LEU A C 1
ATOM 711 O O . LEU A 1 92 ? -4.755 13.248 34.162 1.00 71.12 92 LEU A O 1
ATOM 715 N N . GLU A 1 93 ? -3.081 13.966 32.853 1.00 73.81 93 GLU A N 1
ATOM 716 C CA . GLU A 1 93 ? -2.721 15.101 33.709 1.00 73.81 93 GLU A CA 1
ATOM 717 C C . GLU A 1 93 ? -3.846 16.141 33.772 1.00 73.81 93 GLU A C 1
ATOM 719 O O . GLU A 1 93 ? -4.205 16.584 34.867 1.00 73.81 93 GLU A O 1
ATOM 724 N N . GLN A 1 94 ? -4.481 16.471 32.641 1.00 73.62 94 GLN A N 1
ATOM 725 C CA . GLN A 1 94 ? -5.653 17.355 32.627 1.00 73.62 94 GLN A CA 1
ATOM 726 C C . GLN A 1 94 ? -6.825 16.776 33.433 1.00 73.62 94 GLN A C 1
ATOM 728 O O . GLN A 1 94 ? -7.468 17.507 34.193 1.00 73.62 94 GLN A O 1
ATOM 733 N N . LEU A 1 95 ? -7.088 15.468 33.330 1.00 79.56 95 LEU A N 1
ATOM 734 C CA . LEU A 1 95 ? -8.139 14.803 34.102 1.00 79.56 95 LEU A CA 1
ATOM 735 C C . LEU A 1 95 ? -7.857 14.838 35.614 1.00 79.56 95 LEU A C 1
ATOM 737 O O . LEU A 1 95 ? -8.758 15.160 36.391 1.00 79.56 95 LEU A O 1
ATOM 741 N N . ILE A 1 96 ? -6.616 14.571 36.032 1.00 81.38 96 ILE A N 1
ATOM 742 C CA . ILE A 1 96 ? -6.190 14.623 37.441 1.00 81.38 96 ILE A CA 1
ATOM 743 C C . ILE A 1 96 ? -6.294 16.054 37.992 1.00 81.38 96 ILE A C 1
ATOM 745 O O . ILE A 1 96 ? -6.834 16.263 39.082 1.00 81.38 96 ILE A O 1
ATOM 749 N N . LEU A 1 97 ? -5.834 17.058 37.237 1.00 82.94 97 LEU A N 1
ATOM 750 C CA . LEU A 1 97 ? -5.941 18.471 37.619 1.00 82.94 97 LEU A CA 1
ATOM 751 C C . LEU A 1 97 ? -7.402 18.923 37.737 1.00 82.94 97 LEU A C 1
ATOM 753 O O . LEU A 1 97 ? -7.751 19.639 38.679 1.00 82.94 97 LEU A O 1
ATOM 757 N N . LYS A 1 98 ? -8.276 18.474 36.828 1.00 86.62 98 LYS A N 1
ATOM 758 C CA . LYS A 1 98 ? -9.715 18.750 36.889 1.00 86.62 98 LYS A CA 1
ATOM 759 C C . LYS A 1 98 ? -10.358 18.121 38.127 1.00 86.62 98 LYS A C 1
ATOM 761 O O . LYS A 1 98 ? -10.977 18.841 38.907 1.00 86.62 98 LYS A O 1
ATOM 766 N N . GLN A 1 99 ? -10.149 16.822 38.356 1.00 83.81 99 GLN A N 1
ATOM 767 C CA . GLN A 1 99 ? -10.678 16.115 39.531 1.00 83.81 99 GLN A CA 1
ATOM 768 C C . GLN A 1 99 ? -10.226 16.763 40.847 1.00 83.81 99 GLN A C 1
ATOM 770 O O . GLN A 1 99 ? -11.037 16.927 41.757 1.00 83.81 99 GLN A O 1
ATOM 775 N N . ARG A 1 100 ? -8.962 17.196 40.939 1.00 81.75 100 ARG A N 1
ATOM 776 C CA . ARG A 1 100 ? -8.432 17.904 42.113 1.00 81.75 100 ARG A CA 1
ATOM 777 C C . ARG A 1 100 ? -9.113 19.259 42.345 1.00 81.75 100 ARG A C 1
ATOM 779 O O . ARG A 1 100 ? -9.434 19.586 43.485 1.00 81.75 100 ARG A O 1
ATOM 786 N N . ASN A 1 101 ? -9.349 20.033 41.287 1.00 84.56 101 ASN A N 1
ATOM 787 C CA . ASN A 1 101 ? -10.038 21.322 41.385 1.00 84.56 101 ASN A CA 1
ATOM 788 C C . ASN A 1 101 ? -11.521 21.166 41.752 1.00 84.56 101 ASN A C 1
ATOM 790 O O . ASN A 1 101 ? -12.035 21.942 42.554 1.00 84.56 101 ASN A O 1
ATOM 794 N N . ASP A 1 102 ? -12.209 20.171 41.193 1.00 88.56 102 ASP A N 1
ATOM 795 C CA . ASP A 1 102 ? -13.628 19.934 41.479 1.00 88.56 102 ASP A CA 1
ATOM 796 C C . ASP A 1 102 ? -13.835 19.357 42.896 1.00 88.56 102 ASP A C 1
ATOM 798 O O . ASP A 1 102 ? -14.766 19.764 43.592 1.00 88.56 102 ASP A O 1
ATOM 802 N N . MET A 1 103 ? -12.909 18.521 43.384 1.00 84.75 103 MET A N 1
ATOM 803 C CA . MET A 1 103 ? -12.851 18.088 44.788 1.00 84.75 103 MET A CA 1
ATOM 804 C C . MET A 1 103 ? -12.699 19.282 45.742 1.00 84.75 103 MET A C 1
ATOM 806 O O . MET A 1 103 ? -13.483 19.420 46.679 1.00 84.75 103 MET A O 1
ATOM 810 N N . HIS A 1 104 ? -11.757 20.190 45.466 1.00 87.62 104 HIS A N 1
ATOM 811 C CA . HIS A 1 104 ? -11.510 21.353 46.321 1.00 87.62 104 HIS A CA 1
ATOM 812 C C . HIS A 1 104 ? -12.700 22.331 46.376 1.00 87.62 104 HIS A C 1
ATOM 814 O O . HIS A 1 104 ? -12.999 22.886 47.433 1.00 87.62 104 HIS A O 1
ATOM 820 N N . LYS A 1 105 ? -13.446 22.504 45.273 1.00 88.38 105 LYS A N 1
ATOM 821 C CA . LYS A 1 105 ? -14.716 23.258 45.291 1.00 88.38 105 LYS A CA 1
ATOM 822 C C . LYS A 1 105 ? -15.740 22.613 46.226 1.00 88.38 105 LYS A C 1
ATOM 824 O O . LYS A 1 105 ? -16.347 23.316 47.026 1.00 88.38 105 LYS A O 1
ATOM 829 N N . SER A 1 106 ? -15.901 21.290 46.152 1.00 84.06 106 SER A N 1
ATOM 830 C CA . SER A 1 106 ? -16.854 20.558 46.995 1.00 84.06 106 SER A CA 1
ATOM 831 C C . SER A 1 106 ? -16.494 20.638 48.486 1.00 84.06 106 SER A C 1
ATOM 833 O O . SER A 1 106 ? -17.384 20.755 49.327 1.00 84.06 106 SER A O 1
ATOM 835 N N . GLU A 1 107 ? -15.201 20.666 48.832 1.00 85.56 107 GLU A N 1
ATOM 836 C CA . GLU A 1 107 ? -14.744 20.943 50.202 1.00 85.56 107 GLU A CA 1
ATOM 837 C C . GLU A 1 107 ? -15.158 22.344 50.676 1.00 85.56 107 GLU A C 1
ATOM 839 O O . GLU A 1 107 ? -15.751 22.469 51.747 1.00 85.56 107 GLU A O 1
ATOM 844 N N . LEU A 1 108 ? -14.915 23.379 49.864 1.00 88.62 108 LEU A N 1
ATOM 845 C CA . LEU A 1 108 ? -15.286 24.765 50.178 1.00 88.62 108 LEU A CA 1
ATOM 846 C C . LEU A 1 108 ? -16.808 24.955 50.300 1.00 88.62 108 LEU A C 1
ATOM 848 O O . LEU A 1 108 ? -17.273 25.689 51.173 1.00 88.62 108 LEU A O 1
ATOM 852 N N . GLU A 1 109 ? -17.599 24.281 49.463 1.00 88.62 109 GLU A N 1
ATOM 853 C CA . GLU A 1 109 ? -19.065 24.270 49.556 1.00 88.62 109 GLU A CA 1
ATOM 854 C C . GLU A 1 109 ? -19.550 23.560 50.829 1.00 88.62 109 GLU A C 1
ATOM 856 O O . GLU A 1 109 ? -20.436 24.069 51.518 1.00 88.62 109 GLU A O 1
ATOM 861 N N . ARG A 1 110 ? -18.930 22.431 51.196 1.00 84.12 110 ARG A N 1
ATOM 862 C CA . ARG A 1 110 ? -19.219 21.699 52.439 1.00 84.12 110 ARG A CA 1
ATOM 863 C C . ARG A 1 110 ? -18.902 22.538 53.681 1.00 84.12 110 ARG A C 1
ATOM 865 O O . ARG A 1 110 ? -19.710 22.556 54.607 1.00 84.12 110 ARG A O 1
ATOM 872 N N . ASP A 1 111 ? -17.767 23.237 53.713 1.00 88.69 111 ASP A N 1
ATOM 873 C CA . ASP A 1 111 ? -17.401 24.113 54.838 1.00 88.69 111 ASP A CA 1
ATOM 874 C C . ASP A 1 111 ? -18.291 25.364 54.911 1.00 88.69 111 ASP A C 1
ATOM 876 O O . ASP A 1 111 ? -18.688 25.776 56.002 1.00 88.69 111 ASP A O 1
ATOM 880 N N . ARG A 1 112 ? -18.703 25.922 53.765 1.00 92.00 112 ARG A N 1
ATOM 881 C CA . ARG A 1 112 ? -19.695 27.008 53.710 1.00 92.00 112 ARG A CA 1
ATOM 882 C C . ARG A 1 112 ? -21.043 26.587 54.303 1.00 92.00 112 ARG A C 1
ATOM 884 O O . ARG A 1 112 ? -21.574 27.299 55.151 1.00 92.00 112 ARG A O 1
ATOM 891 N N . LEU A 1 113 ? -21.565 25.427 53.897 1.00 91.69 113 LEU A N 1
ATOM 892 C CA . LEU A 1 113 ? -22.816 24.869 54.424 1.00 91.69 113 LEU A CA 1
ATOM 893 C C . LEU A 1 113 ? -22.717 24.523 55.919 1.00 91.69 113 LEU A C 1
ATOM 895 O O . LEU A 1 113 ? -23.698 24.661 56.649 1.00 91.69 113 LEU A O 1
ATOM 899 N N . ALA A 1 114 ? -21.541 24.102 56.396 1.00 91.75 114 ALA A N 1
ATOM 900 C CA . ALA A 1 114 ? -21.309 23.847 57.816 1.00 91.75 114 ALA A CA 1
ATOM 901 C C . ALA A 1 114 ? -21.382 25.133 58.659 1.00 91.75 114 ALA A C 1
ATOM 903 O O . ALA A 1 114 ? -22.018 25.123 59.713 1.00 91.75 114 ALA A O 1
ATOM 904 N N . MET A 1 115 ? -20.799 26.240 58.181 1.00 90.25 115 MET A N 1
ATOM 905 C CA . MET A 1 115 ? -20.895 27.545 58.851 1.00 90.25 115 MET A CA 1
ATOM 906 C C . MET A 1 115 ? -22.335 28.077 58.871 1.00 90.25 115 MET A C 1
ATOM 908 O O . MET A 1 115 ? -22.812 28.487 59.925 1.00 90.25 115 MET A O 1
ATOM 912 N N . GLU A 1 116 ? -23.054 28.002 57.747 1.00 92.19 116 GLU A N 1
ATOM 913 C CA . GLU A 1 116 ? -24.463 28.419 57.647 1.00 92.19 116 GLU A CA 1
ATOM 914 C C . GLU A 1 116 ? -25.367 27.628 58.615 1.00 92.19 116 GLU A C 1
ATOM 916 O O . GLU A 1 116 ? -26.203 28.204 59.316 1.00 92.19 116 GLU A O 1
ATOM 921 N N . LEU A 1 117 ? -25.137 26.316 58.749 1.00 87.69 117 LEU A N 1
ATOM 922 C CA . LEU A 1 117 ? -25.839 25.469 59.717 1.00 87.69 117 LEU A CA 1
ATOM 923 C C . LEU A 1 117 ? -25.490 25.809 61.179 1.00 87.69 117 LEU A C 1
ATOM 925 O O . LEU A 1 117 ? -26.338 25.649 62.060 1.00 87.69 117 LEU A O 1
ATOM 929 N N . GLU A 1 118 ? -24.265 26.258 61.472 1.00 89.75 118 GLU A N 1
ATOM 930 C CA . GLU A 1 118 ? -23.890 26.681 62.826 1.00 89.75 118 GLU A CA 1
ATOM 931 C C . GLU A 1 118 ? -24.479 28.054 63.187 1.00 89.75 118 GLU A C 1
ATOM 933 O O . GLU A 1 118 ? -24.964 28.237 64.306 1.00 89.75 118 GLU A O 1
ATOM 938 N N . GLU A 1 119 ? -24.529 28.998 62.243 1.00 91.12 119 GLU A N 1
ATOM 939 C CA . GLU A 1 119 ? -25.249 30.262 62.429 1.00 91.12 119 GLU A CA 1
ATOM 940 C C . GLU A 1 119 ? -26.742 30.019 62.691 1.00 91.12 119 GLU A C 1
ATOM 942 O O . GLU A 1 119 ? -27.298 30.584 63.638 1.00 91.12 119 GLU A O 1
ATOM 947 N N . GLU A 1 120 ? -27.383 29.109 61.948 1.00 87.38 120 GLU A N 1
ATOM 948 C CA . GLU A 1 120 ? -28.787 28.760 62.191 1.00 87.38 120 GLU A CA 1
ATOM 949 C C . GLU A 1 120 ? -29.002 28.118 63.575 1.00 87.38 120 GLU A C 1
ATOM 951 O O . GLU A 1 120 ? -29.982 28.426 64.257 1.00 87.38 120 GLU A O 1
ATOM 956 N N . ARG A 1 121 ? -28.070 27.273 64.044 1.00 88.12 121 ARG A N 1
ATOM 957 C CA . ARG A 1 121 ? -28.108 26.705 65.406 1.00 88.12 121 ARG A CA 1
ATOM 958 C C . ARG A 1 121 ? -28.013 27.786 66.477 1.00 88.12 121 ARG A C 1
ATOM 960 O O . ARG A 1 121 ? -28.872 27.828 67.353 1.00 88.12 121 ARG A O 1
ATOM 967 N N . ARG A 1 122 ? -27.051 28.708 66.371 1.00 92.25 122 ARG A N 1
ATOM 968 C CA . ARG A 1 122 ? -26.892 29.836 67.311 1.00 92.25 122 ARG A CA 1
ATOM 969 C C . ARG A 1 122 ? -28.136 30.741 67.331 1.00 92.25 122 ARG A C 1
ATOM 971 O O . ARG A 1 122 ? -28.539 31.238 68.388 1.00 92.25 122 ARG A O 1
ATOM 978 N N . LEU A 1 123 ? -28.800 30.926 66.186 1.00 92.56 123 LEU A N 1
ATOM 979 C CA . LEU A 1 123 ? -30.082 31.638 66.100 1.00 92.56 123 LEU A CA 1
ATOM 980 C C . LEU A 1 123 ? -31.227 30.866 66.782 1.00 92.56 123 LEU A C 1
ATOM 982 O O . LEU A 1 123 ? -32.011 31.468 67.517 1.00 92.56 123 LEU A O 1
ATOM 986 N N . ARG A 1 124 ? -31.311 29.541 66.616 1.00 86.94 124 ARG A N 1
ATOM 987 C CA . ARG A 1 124 ? -32.293 28.700 67.328 1.00 86.94 124 ARG A CA 1
ATOM 988 C C . ARG A 1 124 ? -32.059 28.713 68.845 1.00 86.94 124 ARG A C 1
ATOM 990 O O . ARG A 1 124 ? -32.993 28.993 69.590 1.00 86.94 124 ARG A O 1
ATOM 997 N N . GLU A 1 125 ? -30.823 28.526 69.302 1.00 90.62 125 GLU A N 1
ATOM 998 C CA . GLU A 1 125 ? -30.439 28.552 70.724 1.00 90.62 125 GLU A CA 1
ATOM 999 C C . GLU A 1 125 ? -30.773 29.894 71.399 1.00 90.62 125 GLU A C 1
ATOM 1001 O O . GLU A 1 125 ? -31.342 29.929 72.492 1.00 90.62 125 GLU A O 1
ATOM 1006 N N . THR A 1 126 ? -30.485 31.023 70.741 1.00 90.44 126 THR A N 1
ATOM 1007 C CA . THR A 1 126 ? -30.821 32.355 71.281 1.00 90.44 126 THR A CA 1
ATOM 1008 C C . THR A 1 126 ? -32.330 32.623 71.308 1.00 90.44 126 THR A C 1
ATOM 1010 O O . THR A 1 126 ? -32.822 33.269 72.243 1.00 90.44 126 THR A O 1
ATOM 1013 N N . LEU A 1 127 ? -33.096 32.089 70.348 1.00 87.44 127 LEU A N 1
ATOM 1014 C CA . LEU A 1 127 ? -34.562 32.108 70.379 1.00 87.44 127 LEU A CA 1
ATOM 1015 C C . LEU A 1 127 ? -35.124 31.240 71.516 1.00 87.44 127 LEU A C 1
ATOM 1017 O O . LEU A 1 127 ? -35.992 31.709 72.257 1.00 87.44 127 LEU A O 1
ATOM 1021 N N . GLU A 1 128 ? -34.615 30.022 71.697 1.00 85.56 128 GLU A N 1
ATOM 1022 C CA . GLU A 1 128 ? -35.029 29.108 72.766 1.00 85.56 128 GLU A CA 1
ATOM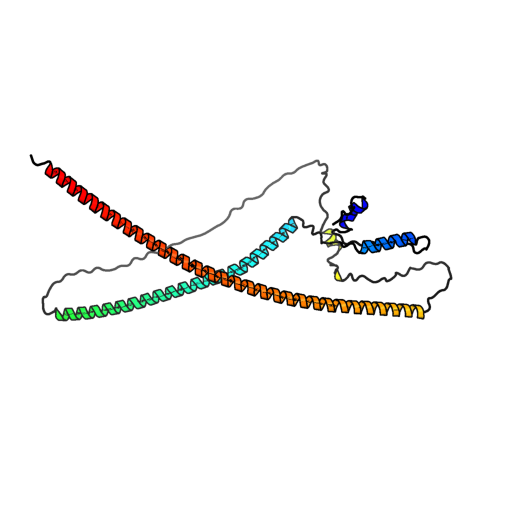 1023 C C . GLU A 1 128 ? -34.698 29.663 74.153 1.00 85.56 128 GLU A C 1
ATOM 1025 O O . GLU A 1 128 ? -35.575 29.696 75.015 1.00 85.56 128 GLU A O 1
ATOM 1030 N N . HIS A 1 129 ? -33.496 30.207 74.359 1.00 89.62 129 HIS A N 1
ATOM 1031 C CA . HIS A 1 129 ? -33.117 30.869 75.610 1.00 89.62 129 HIS A CA 1
ATOM 1032 C C . HIS A 1 129 ? -34.036 32.063 75.933 1.00 89.62 129 HIS A C 1
ATOM 1034 O O . HIS A 1 129 ? -34.453 32.248 77.081 1.00 89.62 129 HIS A O 1
ATOM 1040 N N . ARG A 1 130 ? -34.433 32.851 74.921 1.00 87.94 130 ARG A N 1
ATOM 1041 C CA . ARG A 1 130 ? -35.399 33.952 75.086 1.00 87.94 130 ARG A CA 1
ATOM 1042 C C . ARG A 1 130 ? -36.791 33.442 75.485 1.00 87.94 130 ARG A C 1
ATOM 1044 O O . ARG A 1 130 ? -37.403 34.014 76.387 1.00 87.94 130 ARG A O 1
ATOM 1051 N N . LEU A 1 131 ? -37.269 32.362 74.865 1.00 83.00 131 LEU A N 1
ATOM 1052 C CA . LEU A 1 131 ? -38.548 31.720 75.201 1.00 83.00 131 LEU A CA 1
ATOM 1053 C C . LEU A 1 131 ? -38.521 31.066 76.593 1.00 83.00 131 LEU A C 1
ATOM 1055 O O . LEU A 1 131 ? -39.492 31.172 77.341 1.00 83.00 131 LEU A O 1
ATOM 1059 N N . ALA A 1 132 ? -37.409 30.434 76.972 1.00 83.75 132 ALA A N 1
ATOM 1060 C CA . ALA A 1 132 ? -37.202 29.863 78.298 1.00 83.75 132 ALA A CA 1
ATOM 1061 C C . ALA A 1 132 ? -37.230 30.957 79.375 1.00 83.75 132 ALA A C 1
ATOM 1063 O O . ALA A 1 132 ? -37.981 30.840 80.341 1.00 83.75 132 ALA A O 1
ATOM 1064 N N . LYS A 1 133 ? -36.513 32.071 79.169 1.00 82.19 133 LYS A N 1
ATOM 1065 C CA . LYS A 1 133 ? -36.550 33.232 80.071 1.00 82.19 133 LYS A CA 1
ATOM 1066 C C . LYS A 1 133 ? -37.969 33.795 80.227 1.00 82.19 133 LYS A C 1
ATOM 1068 O O . LYS A 1 133 ? -38.384 34.078 81.346 1.00 82.19 133 LYS A O 1
ATOM 1073 N N . GLN A 1 134 ? -38.736 33.888 79.138 1.00 77.94 134 GLN A N 1
ATOM 1074 C CA . GLN A 1 134 ? -40.134 34.332 79.179 1.00 77.94 134 GLN A CA 1
ATOM 1075 C C . GLN A 1 134 ? -41.038 33.374 79.980 1.00 77.94 134 GLN A C 1
ATOM 1077 O O . GLN A 1 134 ? -41.857 33.838 80.771 1.00 77.94 134 GLN A O 1
ATOM 1082 N N . LYS A 1 135 ? -40.862 32.051 79.836 1.00 72.75 135 LYS A N 1
ATOM 1083 C CA . LYS A 1 135 ? -41.571 31.041 80.647 1.00 72.75 135 LYS A CA 1
ATOM 1084 C C . LYS A 1 135 ? -41.181 31.110 82.127 1.00 72.75 135 LYS A C 1
ATOM 1086 O O . LYS A 1 135 ? -42.055 31.047 82.986 1.00 72.75 135 LYS A O 1
ATOM 1091 N N . MET A 1 136 ? -39.900 31.308 82.440 1.00 63.41 136 MET A N 1
ATOM 1092 C CA . MET A 1 136 ? -39.441 31.491 83.824 1.00 63.41 136 MET A CA 1
ATOM 1093 C C . MET A 1 136 ? -40.082 32.733 84.462 1.00 63.41 136 MET A C 1
ATOM 1095 O O . MET A 1 136 ? -40.567 32.647 85.585 1.00 63.41 136 MET A O 1
ATOM 1099 N N . SER A 1 137 ? -40.207 33.845 83.729 1.00 60.00 137 SER A N 1
ATOM 1100 C CA . SER A 1 137 ? -40.944 35.035 84.190 1.00 60.00 137 SER A CA 1
ATOM 1101 C C . SER A 1 137 ? -42.458 34.832 84.371 1.00 60.00 137 SER A C 1
ATOM 1103 O O . SER A 1 137 ? -43.085 35.662 85.020 1.00 60.00 137 SER A O 1
ATOM 1105 N N . GLN A 1 138 ? -43.055 33.757 83.840 1.00 56.56 138 GLN A N 1
ATOM 1106 C CA . GLN A 1 138 ? -44.441 33.367 84.145 1.00 56.56 138 GLN A CA 1
ATOM 1107 C C . GLN A 1 138 ? -44.530 32.392 85.331 1.00 56.56 138 GLN A C 1
ATOM 1109 O O . GLN A 1 138 ? -45.482 32.460 86.104 1.00 56.56 138 GLN A O 1
ATOM 1114 N N . ASN A 1 139 ? -43.532 31.521 85.510 1.00 51.88 139 ASN A N 1
ATOM 1115 C CA . ASN A 1 139 ? -43.506 30.535 86.594 1.00 51.88 139 ASN A CA 1
ATOM 1116 C C . ASN A 1 139 ? -43.008 31.090 87.940 1.00 51.88 139 ASN A C 1
ATOM 1118 O O . ASN A 1 139 ? -43.298 30.491 88.972 1.00 51.88 139 ASN A O 1
ATOM 1122 N N . HIS A 1 140 ? -42.309 32.231 87.975 1.00 49.62 140 HIS A N 1
ATOM 1123 C CA . HIS A 1 140 ? -41.711 32.789 89.203 1.00 49.62 140 HIS A CA 1
ATOM 1124 C C . HIS A 1 140 ? -42.714 33.404 90.210 1.00 49.62 140 HIS A C 1
ATOM 1126 O O . HIS A 1 140 ? -42.344 34.233 91.035 1.00 49.62 140 HIS A O 1
ATOM 1132 N N . ASN A 1 141 ? -43.976 32.967 90.165 1.00 49.62 141 ASN A N 1
ATOM 1133 C CA . ASN A 1 141 ? -44.988 33.200 91.196 1.00 49.62 141 ASN A CA 1
ATOM 1134 C C . ASN A 1 141 ? -45.150 32.001 92.161 1.00 49.62 141 ASN A C 1
ATOM 1136 O O . ASN A 1 141 ? -46.039 32.047 93.006 1.00 49.62 141 ASN A O 1
ATOM 1140 N N . ASN A 1 142 ? -44.334 30.936 92.062 1.00 43.22 142 ASN A N 1
ATOM 1141 C CA . ASN A 1 142 ? -44.308 29.838 93.043 1.00 43.22 142 ASN A CA 1
ATOM 1142 C C . ASN A 1 142 ? -42.903 29.227 93.273 1.00 43.22 142 ASN A C 1
ATOM 1144 O O . ASN A 1 142 ? -42.253 28.776 92.334 1.00 43.22 142 ASN A O 1
ATOM 1148 N N . THR A 1 143 ? -42.536 29.131 94.558 1.00 35.97 143 THR A N 1
ATOM 1149 C CA . THR A 1 143 ? -41.673 28.104 95.196 1.00 35.97 143 THR A CA 1
ATOM 1150 C C . THR A 1 143 ? -40.161 28.049 94.886 1.00 35.97 143 THR A C 1
ATOM 1152 O O . THR A 1 143 ? -39.672 27.209 94.141 1.00 35.97 143 THR A O 1
ATOM 1155 N N . ASP A 1 144 ? -39.439 28.944 95.562 1.00 35.72 144 ASP A N 1
ATOM 1156 C CA . ASP A 1 144 ? -38.269 28.744 96.452 1.00 35.72 144 ASP A CA 1
ATOM 1157 C C . ASP A 1 144 ? -37.418 27.439 96.546 1.00 35.72 144 ASP A C 1
ATOM 1159 O O . ASP A 1 144 ? -37.920 26.320 96.579 1.00 35.72 144 ASP A O 1
ATOM 1163 N N . ILE A 1 145 ? -36.125 27.690 96.843 1.00 36.41 145 ILE A N 1
ATOM 1164 C CA . ILE A 1 145 ? -35.116 26.911 97.618 1.00 36.41 145 ILE A CA 1
ATOM 1165 C C . ILE A 1 145 ? -34.632 25.533 97.106 1.00 36.41 145 ILE A C 1
ATOM 1167 O O . ILE A 1 145 ? -35.295 24.512 97.275 1.00 36.41 145 ILE A O 1
ATOM 1171 N N . SER A 1 146 ? -33.346 25.472 96.711 1.00 33.16 146 SER A N 1
ATOM 1172 C CA . SER A 1 146 ? -32.299 24.605 97.322 1.00 33.16 146 SER A CA 1
ATOM 1173 C C . SER A 1 146 ? -30.897 24.898 96.748 1.00 33.16 146 SER A C 1
ATOM 1175 O O . SER A 1 146 ? -30.774 25.516 95.693 1.00 33.16 146 SER A O 1
ATOM 1177 N N . VAL A 1 147 ? -29.839 24.482 97.457 1.00 34.97 147 VAL A N 1
ATOM 1178 C CA . VAL A 1 147 ? -28.417 24.753 97.154 1.00 34.97 147 VAL A CA 1
ATOM 1179 C C . VAL A 1 147 ? -27.607 23.463 97.278 1.00 34.97 147 VAL A C 1
ATOM 1181 O O . VAL A 1 147 ? -27.774 22.771 98.274 1.00 34.97 147 VAL A O 1
ATOM 1184 N N . GLU A 1 148 ? -26.666 23.207 96.361 1.00 30.64 148 GLU A N 1
ATOM 1185 C CA . GLU A 1 148 ? -25.350 22.667 96.744 1.00 30.64 148 GLU A CA 1
ATOM 1186 C C . GLU A 1 148 ? -24.257 22.985 95.707 1.00 30.64 148 GLU A C 1
ATOM 1188 O O . GLU A 1 148 ? -24.527 23.535 94.637 1.00 30.64 148 GLU A O 1
ATOM 1193 N N . GLN A 1 149 ? -23.003 22.735 96.084 1.00 34.84 149 GLN A N 1
ATOM 1194 C CA . GLN A 1 149 ? -21.788 23.107 95.355 1.00 34.84 149 GLN A CA 1
ATOM 1195 C C . GLN A 1 149 ? -21.199 21.894 94.621 1.00 34.84 149 GLN A C 1
ATOM 1197 O O . GLN A 1 149 ? -21.475 20.765 94.996 1.00 34.84 149 GLN A O 1
ATOM 1202 N N . PHE A 1 150 ? -20.318 22.124 93.645 1.00 30.98 150 PHE A N 1
ATOM 1203 C CA . PHE A 1 150 ? -18.923 21.648 93.676 1.00 30.98 150 PHE A CA 1
ATOM 1204 C C . PHE A 1 150 ? -18.142 22.293 92.519 1.00 30.98 150 PHE A C 1
ATOM 1206 O O . PHE A 1 150 ? -18.715 22.645 91.490 1.00 30.98 150 PHE A O 1
ATOM 1213 N N . ALA A 1 151 ? -16.837 22.484 92.704 1.00 36.41 151 ALA A N 1
ATOM 1214 C CA . ALA A 1 151 ? -15.928 23.029 91.699 1.00 36.41 151 ALA A CA 1
ATOM 1215 C C . ALA A 1 151 ? -14.590 22.286 91.777 1.00 36.41 151 ALA A C 1
ATOM 1217 O O . ALA A 1 151 ? -14.152 21.945 92.874 1.00 36.41 151 ALA A O 1
ATOM 1218 N N . ASP A 1 152 ? -13.942 22.076 90.632 1.00 29.41 152 ASP A N 1
ATOM 1219 C CA . ASP A 1 152 ? -12.588 21.523 90.548 1.00 29.41 152 ASP A CA 1
ATOM 1220 C C . ASP A 1 152 ? -11.810 22.187 89.396 1.00 29.41 152 ASP A C 1
ATOM 1222 O O . ASP A 1 152 ? -12.407 22.830 88.527 1.00 29.41 152 ASP A O 1
ATOM 1226 N N . SER A 1 153 ? -10.479 22.115 89.427 1.00 32.28 153 SER A N 1
ATOM 1227 C CA . SER A 1 153 ? -9.582 22.983 88.651 1.00 32.28 153 SER A CA 1
ATOM 1228 C C . SER A 1 153 ? -8.526 22.221 87.847 1.00 32.28 153 SER A C 1
ATOM 1230 O O . SER A 1 153 ? -7.948 21.267 88.340 1.00 32.28 153 SER A O 1
ATOM 1232 N N . SER A 1 154 ? -8.216 22.742 86.649 1.00 34.94 154 SER A N 1
ATOM 1233 C CA . SER A 1 154 ? -6.898 22.751 85.965 1.00 34.94 154 SER A CA 1
ATOM 1234 C C . SER A 1 154 ? -5.927 21.563 86.173 1.00 34.94 154 SER A C 1
ATOM 1236 O O . SER A 1 154 ? -5.454 21.326 87.278 1.00 34.94 154 SER A O 1
ATOM 1238 N N . GLN A 1 155 ? -5.375 20.964 85.113 1.00 34.06 155 GLN A N 1
ATOM 1239 C CA . GLN A 1 155 ? -4.215 21.542 84.400 1.00 34.06 155 GLN A CA 1
ATOM 1240 C C . GLN A 1 155 ? -3.949 20.870 83.031 1.00 34.06 155 GLN A C 1
ATOM 1242 O O . GLN A 1 155 ? -4.655 19.953 82.620 1.00 34.06 155 GLN A O 1
ATOM 1247 N N . LEU A 1 156 ? -2.941 21.377 82.308 1.00 35.84 156 LEU A N 1
ATOM 1248 C CA . LEU A 1 156 ? -2.395 20.796 81.074 1.00 35.84 156 LEU A CA 1
ATOM 1249 C C . LEU A 1 156 ? -1.581 19.525 81.369 1.00 35.84 156 LEU A C 1
ATOM 1251 O O . LEU A 1 156 ? -1.045 19.389 82.465 1.00 35.84 156 LEU A O 1
ATOM 1255 N N . ASP A 1 157 ? -1.310 18.730 80.329 1.00 32.97 157 ASP A N 1
ATOM 1256 C CA . ASP A 1 157 ? 0.052 18.212 80.144 1.00 32.97 157 ASP A CA 1
ATOM 1257 C C . ASP A 1 157 ? 0.449 18.157 78.652 1.00 32.97 157 ASP A C 1
ATOM 1259 O O . ASP A 1 157 ? -0.412 18.158 77.766 1.00 32.97 157 ASP A O 1
ATOM 1263 N N . VAL A 1 158 ? 1.754 18.181 78.364 1.00 38.38 158 VAL A N 1
ATOM 1264 C CA . VAL A 1 158 ? 2.343 18.322 77.019 1.00 38.38 158 VAL A CA 1
ATOM 1265 C C . VAL A 1 158 ? 3.570 17.420 76.880 1.00 38.38 158 VAL A C 1
ATOM 1267 O O . VAL A 1 158 ? 4.581 17.645 77.538 1.00 38.38 158 VAL A O 1
ATOM 1270 N N . LEU A 1 159 ? 3.545 16.470 75.936 1.00 35.50 159 LEU A N 1
ATOM 1271 C CA . LEU A 1 159 ? 4.716 15.651 75.587 1.00 35.50 159 LEU A CA 1
ATOM 1272 C C . LEU A 1 159 ? 4.969 15.588 74.072 1.00 35.50 159 LEU A C 1
ATOM 1274 O O . LEU A 1 159 ? 4.046 15.526 73.259 1.00 35.50 159 LEU A O 1
ATOM 1278 N N . LYS A 1 160 ? 6.254 15.635 73.699 1.00 34.97 160 LYS A N 1
ATOM 1279 C CA . LYS A 1 160 ? 6.786 15.654 72.324 1.00 34.97 160 LYS A CA 1
ATOM 1280 C C . LYS A 1 160 ? 8.259 15.192 72.341 1.00 34.97 160 LYS A C 1
ATOM 1282 O O . LYS A 1 160 ? 8.865 15.186 73.410 1.00 34.97 160 LYS A O 1
ATOM 1287 N N . THR A 1 161 ? 8.857 14.956 71.162 1.00 33.66 161 THR A N 1
ATOM 1288 C CA . THR A 1 161 ? 10.292 14.610 70.919 1.00 33.66 161 THR A CA 1
ATOM 1289 C C . THR A 1 161 ? 10.701 13.165 71.296 1.00 33.66 161 THR A C 1
ATOM 1291 O O . THR A 1 161 ? 9.932 12.521 72.009 1.00 33.66 161 THR A O 1
ATOM 1294 N N . PRO A 1 162 ? 11.878 12.634 70.865 1.00 46.81 162 PRO A N 1
ATOM 1295 C CA . PRO A 1 162 ? 12.902 13.191 69.954 1.00 46.81 162 PRO A CA 1
ATOM 1296 C C . PRO A 1 162 ? 13.360 12.267 68.786 1.00 46.81 162 PRO A C 1
ATOM 1298 O O . PRO A 1 162 ? 13.015 11.091 68.710 1.00 46.81 162 PRO A O 1
ATOM 1301 N N . ASP A 1 163 ? 14.196 12.811 67.892 1.00 30.59 163 ASP A N 1
ATOM 1302 C CA . ASP A 1 163 ? 14.914 12.118 66.802 1.00 30.59 163 ASP A CA 1
ATOM 1303 C C . ASP A 1 163 ? 16.173 11.329 67.262 1.00 30.59 163 ASP A C 1
ATOM 1305 O O . ASP A 1 163 ? 16.671 11.527 68.371 1.00 30.59 163 ASP A O 1
ATOM 1309 N N . SER A 1 164 ? 16.825 10.558 66.364 1.00 32.62 164 SER A N 1
ATOM 1310 C CA . SER A 1 164 ? 18.089 11.024 65.724 1.00 32.62 164 SER A CA 1
ATOM 1311 C C . SER A 1 164 ? 18.873 9.994 64.863 1.00 32.62 164 SER A C 1
ATOM 1313 O O . SER A 1 164 ? 18.876 8.797 65.131 1.00 32.62 164 SER A O 1
ATOM 1315 N N . LYS A 1 165 ? 19.682 10.550 63.934 1.00 36.62 165 LYS A N 1
ATOM 1316 C CA . LYS A 1 165 ? 20.956 10.038 63.346 1.00 36.62 165 LYS A CA 1
ATOM 1317 C C . LYS A 1 165 ? 20.926 9.016 62.187 1.00 36.62 165 LYS A C 1
ATOM 1319 O O . LYS A 1 165 ? 19.888 8.506 61.787 1.00 36.62 165 LYS A O 1
ATOM 1324 N N . ARG A 1 166 ? 22.092 8.910 61.519 1.00 33.00 166 ARG A N 1
ATOM 1325 C CA . ARG A 1 166 ? 22.289 8.580 60.088 1.00 33.00 166 ARG A CA 1
ATOM 1326 C C . ARG A 1 166 ? 23.735 8.103 59.818 1.00 33.00 166 ARG A C 1
ATOM 1328 O O . ARG A 1 166 ? 24.640 8.658 60.441 1.00 33.00 166 ARG A O 1
ATOM 1335 N N . THR A 1 167 ? 23.947 7.272 58.779 1.00 35.66 167 THR A N 1
ATOM 1336 C CA . THR A 1 167 ? 25.251 6.974 58.096 1.00 35.66 167 THR A CA 1
ATOM 1337 C C . THR A 1 167 ? 26.326 6.234 58.936 1.00 35.66 167 THR A C 1
ATOM 1339 O O . THR A 1 167 ? 26.187 6.217 60.158 1.00 35.66 167 THR A O 1
ATOM 1342 N N . PRO A 1 168 ? 27.385 5.612 58.343 1.00 44.25 168 PRO A N 1
ATOM 1343 C CA . PRO A 1 168 ? 27.889 5.721 56.957 1.00 44.25 168 PRO A CA 1
ATOM 1344 C C . PRO A 1 168 ? 27.995 4.409 56.136 1.00 44.25 168 PRO A C 1
ATOM 1346 O O . PRO A 1 168 ? 27.746 3.315 56.633 1.00 44.25 168 PRO A O 1
ATOM 1349 N N . ASP A 1 169 ? 28.386 4.568 54.866 1.00 35.94 169 ASP A N 1
ATOM 1350 C CA . ASP A 1 169 ? 28.699 3.518 53.882 1.00 35.94 169 ASP A CA 1
ATOM 1351 C C . ASP A 1 169 ? 30.035 2.789 54.122 1.00 35.94 169 ASP A C 1
ATOM 1353 O O . ASP A 1 169 ? 30.938 3.312 54.775 1.00 35.94 169 ASP A O 1
ATOM 1357 N N . GLY A 1 170 ? 30.210 1.653 53.429 1.00 30.39 170 GLY A N 1
ATOM 1358 C CA . GLY A 1 170 ? 31.522 1.258 52.902 1.00 30.39 170 GLY A CA 1
ATOM 1359 C C . GLY A 1 170 ? 31.851 -0.234 52.963 1.00 30.39 170 GLY A C 1
ATOM 1360 O O . GLY A 1 170 ? 32.292 -0.721 53.997 1.00 30.39 170 GLY A O 1
ATOM 1361 N N . PHE A 1 171 ? 31.767 -0.936 51.826 1.00 34.16 171 PHE A N 1
ATOM 1362 C CA . PHE A 1 171 ? 32.489 -2.198 51.615 1.00 34.16 171 PHE A CA 1
ATOM 1363 C C . PHE A 1 171 ? 33.013 -2.314 50.178 1.00 34.16 171 PHE A C 1
ATOM 1365 O O . PHE A 1 171 ? 32.278 -2.129 49.212 1.00 34.16 171 PHE A O 1
ATOM 1372 N N . VAL A 1 172 ? 34.301 -2.641 50.058 1.00 34.22 172 VAL A N 1
ATOM 1373 C CA . VAL A 1 172 ? 35.033 -2.900 48.809 1.00 34.22 172 VAL A CA 1
ATOM 1374 C C . VAL A 1 172 ? 35.853 -4.174 49.016 1.00 34.22 172 VAL A C 1
ATOM 1376 O O . VAL A 1 172 ? 36.390 -4.383 50.103 1.00 34.22 172 VAL A O 1
ATOM 1379 N N . ALA A 1 173 ? 35.967 -5.017 47.989 1.00 31.78 173 ALA A N 1
ATOM 1380 C CA . ALA A 1 173 ? 36.824 -6.204 47.988 1.00 31.78 173 ALA A CA 1
ATOM 1381 C C . ALA A 1 173 ? 37.564 -6.334 46.644 1.00 31.78 173 ALA A C 1
ATOM 1383 O O . ALA A 1 173 ? 37.083 -5.856 45.615 1.00 31.78 173 ALA A O 1
ATOM 1384 N N . SER A 1 174 ? 38.751 -6.945 46.662 1.00 31.03 174 SER A N 1
ATOM 1385 C CA . SER A 1 174 ? 39.785 -6.720 45.640 1.00 31.03 174 SER A CA 1
ATOM 1386 C C . SER A 1 174 ? 40.094 -7.920 44.730 1.00 31.03 174 SER A C 1
ATOM 1388 O O . SER A 1 174 ? 39.914 -9.080 45.086 1.00 31.03 174 SER A O 1
ATOM 1390 N N . ARG A 1 175 ? 40.681 -7.591 43.570 1.00 29.53 175 ARG A N 1
ATOM 1391 C CA . ARG A 1 175 ? 41.684 -8.375 42.803 1.00 29.53 175 ARG A CA 1
ATOM 1392 C C . ARG A 1 175 ? 42.826 -8.905 43.720 1.00 29.53 175 ARG A C 1
ATOM 1394 O O . ARG A 1 175 ? 42.997 -8.357 44.803 1.00 29.53 175 ARG A O 1
ATOM 1401 N N . SER A 1 176 ? 43.692 -9.879 43.387 1.00 33.03 176 SER A N 1
ATOM 1402 C CA . SER A 1 176 ? 44.021 -10.676 42.167 1.00 33.03 176 SER A CA 1
ATOM 1403 C C . SER A 1 176 ? 44.891 -11.916 42.583 1.00 33.03 176 SER A C 1
ATOM 1405 O O . SER A 1 176 ? 45.085 -12.092 43.779 1.00 33.03 176 SER A O 1
ATOM 1407 N N . HIS A 1 177 ? 45.391 -12.859 41.749 1.00 31.48 177 HIS A N 1
ATOM 1408 C CA . HIS A 1 177 ? 46.567 -12.743 40.841 1.00 31.48 177 HIS A CA 1
ATOM 1409 C C . HIS A 1 177 ? 47.052 -14.102 40.238 1.00 31.48 177 HIS A C 1
ATOM 1411 O O . HIS A 1 177 ? 47.117 -15.062 40.991 1.00 31.48 177 HIS A O 1
ATOM 1417 N N . TYR A 1 178 ? 47.532 -14.083 38.969 1.00 36.03 178 TYR A N 1
ATOM 1418 C CA . TYR A 1 178 ? 48.591 -14.913 38.295 1.00 36.03 178 TYR A CA 1
ATOM 1419 C C . TYR A 1 178 ? 48.560 -16.475 38.374 1.00 36.03 178 TYR A C 1
ATOM 1421 O O . TYR A 1 178 ? 47.795 -17.024 39.148 1.00 36.03 178 TYR A O 1
ATOM 1429 N N . LEU A 1 179 ? 49.305 -17.307 37.607 1.00 35.31 179 LEU A N 1
ATOM 1430 C CA . LEU A 1 179 ? 50.279 -17.240 36.471 1.00 35.31 179 LEU A CA 1
ATOM 1431 C C . LEU A 1 179 ? 49.745 -18.170 35.315 1.00 35.31 179 LEU A C 1
ATOM 1433 O O . LEU A 1 179 ? 48.862 -18.973 35.590 1.00 35.31 179 LEU A O 1
ATOM 1437 N N . LYS A 1 180 ? 50.039 -18.062 33.998 1.00 30.12 180 LYS A N 1
ATOM 1438 C CA . LYS A 1 180 ? 51.304 -18.208 33.211 1.00 30.12 180 LYS A CA 1
ATOM 1439 C C . LYS A 1 180 ? 51.997 -19.588 33.371 1.00 30.12 180 LYS A C 1
ATOM 1441 O O . LYS A 1 180 ? 52.251 -19.966 34.505 1.00 30.12 180 LYS A O 1
ATOM 1446 N N . ASP A 1 181 ? 52.378 -20.390 32.361 1.00 29.58 181 ASP A N 1
ATOM 1447 C CA . ASP A 1 181 ? 52.224 -20.460 30.873 1.00 29.58 181 ASP A CA 1
ATOM 1448 C C . ASP A 1 181 ? 52.114 -21.989 30.484 1.00 29.58 181 ASP A C 1
ATOM 1450 O O . ASP A 1 181 ? 51.783 -22.757 31.384 1.00 29.58 181 ASP A O 1
ATOM 1454 N N . ALA A 1 182 ? 52.325 -22.595 29.290 1.00 29.53 182 ALA A N 1
ATOM 1455 C CA . ALA A 1 182 ? 52.810 -22.228 27.938 1.00 29.53 182 ALA A CA 1
ATOM 1456 C C . ALA A 1 182 ? 52.433 -23.303 26.853 1.00 29.53 182 ALA A C 1
ATOM 1458 O O . ALA A 1 182 ? 51.924 -24.364 27.196 1.00 29.53 182 ALA A O 1
ATOM 1459 N N . GLU A 1 183 ? 52.815 -23.045 25.586 1.00 30.95 183 GLU A N 1
ATOM 1460 C CA . GLU A 1 183 ? 53.132 -23.984 24.465 1.00 30.95 183 GLU A CA 1
ATOM 1461 C C . GLU A 1 183 ? 52.065 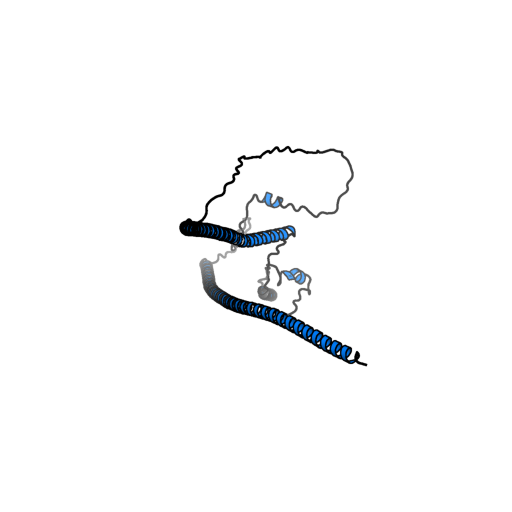-24.790 23.653 1.00 30.95 183 GLU A C 1
ATOM 1463 O O . GLU A 1 183 ? 51.042 -25.248 24.143 1.00 30.95 183 GLU A O 1
ATOM 1468 N N . PHE A 1 184 ? 52.404 -24.955 22.355 1.00 30.30 184 PHE A N 1
ATOM 1469 C CA . PHE A 1 184 ? 51.798 -25.708 21.228 1.00 30.30 184 PHE A CA 1
ATOM 1470 C C . PHE A 1 184 ? 50.360 -25.418 20.729 1.00 30.30 184 PHE A C 1
ATOM 1472 O O . PHE A 1 184 ? 49.368 -25.960 21.208 1.00 30.30 184 PHE A O 1
ATOM 1479 N N . CYS A 1 185 ? 50.289 -24.705 19.593 1.00 28.95 185 CYS A N 1
ATOM 1480 C CA . CYS A 1 185 ? 49.188 -24.779 18.616 1.00 28.95 185 CYS A CA 1
ATOM 1481 C C . CYS A 1 185 ? 49.415 -25.938 17.614 1.00 28.95 185 CYS A C 1
ATOM 1483 O O . CYS A 1 185 ? 50.549 -26.402 17.463 1.00 28.95 185 CYS A O 1
ATOM 1485 N N . PRO A 1 186 ? 48.383 -26.337 16.842 1.00 36.78 186 PRO A N 1
ATOM 1486 C CA . PRO A 1 186 ? 48.333 -25.800 15.474 1.00 36.78 186 PRO A CA 1
ATOM 1487 C C . PRO A 1 186 ? 46.946 -25.318 14.989 1.00 36.78 186 PRO A C 1
ATOM 1489 O O . PRO A 1 186 ? 45.919 -25.901 15.307 1.00 36.78 186 PRO A O 1
ATOM 1492 N N . ILE A 1 187 ? 46.990 -24.255 14.173 1.00 34.06 187 ILE A N 1
ATOM 1493 C CA . ILE A 1 187 ? 46.097 -23.855 13.059 1.00 34.06 187 ILE A CA 1
ATOM 1494 C C . ILE A 1 187 ? 44.591 -24.226 13.153 1.00 34.06 187 ILE A C 1
ATOM 1496 O O . ILE A 1 187 ? 44.232 -25.380 12.925 1.00 34.06 187 ILE A O 1
ATOM 1500 N N . PRO A 1 188 ? 43.681 -23.242 13.323 1.00 36.69 188 PRO A N 1
ATOM 1501 C CA . PRO A 1 188 ? 42.243 -23.439 13.135 1.00 36.69 188 PRO A CA 1
ATOM 1502 C C . PRO A 1 188 ? 41.802 -23.244 11.669 1.00 36.69 188 PRO A C 1
ATOM 1504 O O . PRO A 1 188 ? 42.025 -22.187 11.076 1.00 36.69 188 PRO A O 1
ATOM 1507 N N . GLU A 1 189 ? 41.084 -24.216 11.103 1.00 39.06 189 GLU A N 1
ATOM 1508 C CA . GLU A 1 189 ? 40.361 -24.051 9.833 1.00 39.06 189 GLU A CA 1
ATOM 1509 C C . GLU A 1 189 ? 39.052 -23.265 10.034 1.00 39.06 189 GLU A C 1
ATOM 1511 O O . GLU A 1 189 ? 37.984 -23.857 10.187 1.00 39.06 189 GLU A O 1
ATOM 1516 N N . ASN A 1 190 ? 39.107 -21.926 10.024 1.00 35.22 190 ASN A N 1
ATOM 1517 C CA . ASN A 1 190 ? 37.922 -21.114 9.709 1.00 35.22 190 ASN A CA 1
ATOM 1518 C C . ASN A 1 190 ? 38.275 -19.684 9.241 1.00 35.22 190 ASN A C 1
ATOM 1520 O O . ASN A 1 190 ? 38.312 -18.745 10.039 1.00 35.22 190 ASN A O 1
ATOM 1524 N N . LEU A 1 191 ? 38.519 -19.494 7.938 1.00 36.50 191 LEU A N 1
ATOM 1525 C CA . LEU A 1 191 ? 38.565 -18.151 7.340 1.00 36.50 191 LEU A CA 1
ATOM 1526 C C . LEU A 1 191 ? 37.124 -17.643 7.156 1.00 36.50 191 LEU A C 1
ATOM 1528 O O . LEU A 1 191 ? 36.491 -17.895 6.133 1.00 36.50 191 LEU A O 1
ATOM 1532 N N . GLY A 1 192 ? 36.596 -16.975 8.186 1.00 42.38 192 GLY A N 1
ATOM 1533 C CA . GLY A 1 192 ? 35.169 -16.642 8.284 1.00 42.38 192 GLY A CA 1
ATOM 1534 C C . GLY A 1 192 ? 34.836 -15.343 9.026 1.00 42.38 192 GLY A C 1
ATOM 1535 O O . GLY A 1 192 ? 33.727 -15.213 9.534 1.00 42.38 192 GLY A O 1
ATOM 1536 N N . SER A 1 193 ? 35.776 -14.397 9.131 1.00 46.66 193 SER A N 1
ATOM 1537 C CA . SER A 1 193 ? 35.525 -13.023 9.600 1.00 46.66 193 SER A CA 1
ATOM 1538 C C . SER A 1 193 ? 36.669 -12.084 9.181 1.00 46.66 193 SER A C 1
ATOM 1540 O O . SER A 1 193 ? 37.687 -12.551 8.673 1.00 46.66 193 SER A O 1
ATOM 1542 N N . VAL A 1 194 ? 36.507 -10.780 9.432 1.00 39.41 194 VAL A N 1
ATOM 1543 C CA . VAL A 1 194 ? 37.417 -9.678 9.056 1.00 39.41 194 VAL A CA 1
ATOM 1544 C C . VAL A 1 194 ? 37.506 -9.453 7.538 1.00 39.41 194 VAL A C 1
ATOM 1546 O O . VAL A 1 194 ? 38.552 -9.586 6.908 1.00 39.41 194 VAL A O 1
ATOM 1549 N N . ALA A 1 195 ? 36.382 -9.019 6.962 1.00 40.59 195 ALA A N 1
ATOM 1550 C CA . ALA A 1 195 ? 36.444 -7.878 6.053 1.00 40.59 195 ALA A CA 1
ATOM 1551 C C . ALA A 1 195 ? 36.444 -6.618 6.937 1.00 40.59 195 ALA A C 1
ATOM 1553 O O . ALA A 1 195 ? 35.598 -6.497 7.823 1.00 40.59 195 ALA A O 1
ATOM 1554 N N . ASP A 1 196 ? 37.434 -5.747 6.763 1.00 46.53 196 ASP A N 1
ATOM 1555 C CA . ASP A 1 196 ? 37.722 -4.655 7.698 1.00 46.53 196 ASP A CA 1
ATOM 1556 C C . ASP A 1 196 ? 36.994 -3.366 7.271 1.00 46.53 196 ASP A C 1
ATOM 1558 O O . ASP A 1 196 ? 37.440 -2.664 6.361 1.00 46.53 196 ASP A O 1
ATOM 1562 N N . GLU A 1 197 ? 35.837 -3.090 7.888 1.00 55.03 197 GLU A N 1
ATOM 1563 C CA . GLU A 1 197 ? 34.935 -1.969 7.543 1.00 55.03 197 GLU A CA 1
ATOM 1564 C C . GLU A 1 197 ? 35.644 -0.598 7.564 1.00 55.03 197 GLU A C 1
ATOM 1566 O O . GLU A 1 197 ? 35.357 0.268 6.733 1.00 55.03 197 GLU A O 1
ATOM 1571 N N . ASP A 1 198 ? 36.615 -0.402 8.464 1.00 54.78 198 ASP A N 1
ATOM 1572 C CA . ASP A 1 198 ? 37.339 0.869 8.592 1.00 54.78 198 ASP A CA 1
ATOM 1573 C C . ASP A 1 198 ? 38.299 1.139 7.418 1.00 54.78 198 ASP A C 1
ATOM 1575 O O . ASP A 1 198 ? 38.548 2.303 7.092 1.00 54.78 198 ASP A O 1
ATOM 1579 N N . LEU A 1 199 ? 38.812 0.113 6.724 1.00 57.50 199 LEU A N 1
ATOM 1580 C CA . LEU A 1 199 ? 39.852 0.296 5.700 1.00 57.50 199 LEU A CA 1
ATOM 1581 C C . LEU A 1 199 ? 39.357 1.137 4.507 1.00 57.50 199 LEU A C 1
ATOM 1583 O O . LEU A 1 199 ? 40.094 1.967 3.968 1.00 57.50 199 LEU A O 1
ATOM 1587 N N . TRP A 1 200 ? 38.093 0.960 4.111 1.00 49.28 200 TRP A N 1
ATOM 1588 C CA . TRP A 1 200 ? 37.480 1.706 3.004 1.00 49.28 200 TRP A CA 1
ATOM 1589 C C . TRP A 1 200 ? 37.183 3.166 3.384 1.00 49.28 200 TRP A C 1
ATOM 1591 O O . TRP A 1 200 ? 37.412 4.085 2.594 1.00 49.28 200 TRP A O 1
ATOM 1601 N N . MET A 1 201 ? 36.751 3.395 4.628 1.00 54.12 201 MET A N 1
ATOM 1602 C CA . MET A 1 201 ? 36.539 4.732 5.198 1.00 54.12 201 MET A CA 1
ATOM 1603 C C . MET A 1 201 ? 37.862 5.500 5.344 1.00 54.12 201 MET A C 1
ATOM 1605 O O . MET A 1 201 ? 37.941 6.687 5.015 1.00 54.12 201 MET A O 1
ATOM 1609 N N . GLN A 1 202 ? 38.924 4.817 5.781 1.00 54.28 202 GLN A N 1
ATOM 1610 C CA . GLN A 1 202 ? 40.243 5.405 6.018 1.00 54.28 202 GLN A CA 1
ATOM 1611 C C . GLN A 1 202 ? 40.958 5.812 4.715 1.00 54.28 202 GLN A C 1
ATOM 1613 O O . GLN A 1 202 ? 41.683 6.811 4.701 1.00 54.28 202 GLN A O 1
ATOM 1618 N N . LEU A 1 203 ? 40.718 5.097 3.609 1.00 54.50 203 LEU A N 1
ATOM 1619 C CA . LEU A 1 203 ? 41.253 5.433 2.282 1.00 54.50 203 LEU A CA 1
ATOM 1620 C C . LEU A 1 203 ? 40.613 6.693 1.668 1.00 54.50 203 LEU A C 1
ATOM 1622 O O . LEU A 1 203 ? 41.325 7.511 1.083 1.00 54.50 203 LEU A O 1
ATOM 1626 N N . ASN A 1 204 ? 39.299 6.885 1.830 1.00 50.47 204 ASN A N 1
ATOM 1627 C CA . ASN A 1 204 ? 38.533 7.924 1.120 1.00 50.47 204 ASN A CA 1
ATOM 1628 C C . ASN A 1 204 ? 38.469 9.301 1.818 1.00 50.47 204 ASN A C 1
ATOM 1630 O O . ASN A 1 204 ? 37.843 10.226 1.298 1.00 50.47 204 ASN A O 1
ATOM 1634 N N . LYS A 1 205 ? 39.120 9.469 2.981 1.00 49.53 205 LYS A N 1
ATOM 1635 C CA . LYS A 1 205 ? 39.332 10.762 3.682 1.00 49.53 205 LYS A CA 1
ATOM 1636 C C . LYS A 1 205 ? 38.086 11.660 3.850 1.00 49.53 205 LYS A C 1
ATOM 1638 O O . LYS A 1 205 ? 38.208 12.881 3.906 1.00 49.53 205 LYS A O 1
ATOM 1643 N N . GLY A 1 206 ? 36.898 11.069 3.975 1.00 47.81 206 GLY A N 1
ATOM 1644 C CA . GLY A 1 206 ? 35.650 11.800 4.235 1.00 47.81 206 GLY A CA 1
ATOM 1645 C C . GLY A 1 206 ? 35.017 12.501 3.026 1.00 47.81 206 GLY A C 1
ATOM 1646 O O . GLY A 1 206 ? 34.054 13.242 3.210 1.00 47.81 206 GLY A O 1
ATOM 1647 N N . CYS A 1 207 ? 35.496 12.266 1.800 1.00 45.47 207 CYS A N 1
ATOM 1648 C CA . CYS A 1 207 ? 34.810 12.740 0.597 1.00 45.47 207 CYS A CA 1
ATOM 1649 C C . CYS A 1 207 ? 33.581 11.866 0.301 1.00 45.47 207 CYS A C 1
ATOM 1651 O O . CYS A 1 207 ? 33.698 10.797 -0.296 1.00 45.47 207 CYS A O 1
ATOM 1653 N N . ILE A 1 208 ? 32.397 12.337 0.696 1.00 44.38 208 ILE A N 1
ATOM 1654 C CA . ILE A 1 208 ? 31.123 11.787 0.219 1.00 44.38 208 ILE A CA 1
ATOM 1655 C C . ILE A 1 208 ? 30.966 12.213 -1.244 1.00 44.38 208 ILE A C 1
ATOM 1657 O O . ILE A 1 208 ? 30.85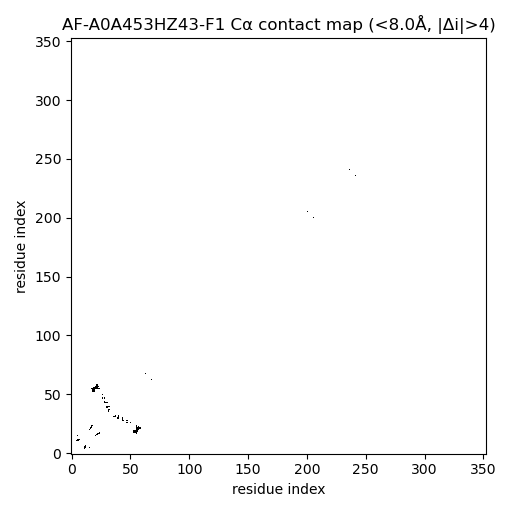8 13.404 -1.530 1.00 44.38 208 ILE A O 1
ATOM 1661 N N . THR A 1 209 ? 30.968 11.258 -2.173 1.00 47.25 209 THR A N 1
ATOM 1662 C CA . THR A 1 209 ? 30.616 11.526 -3.572 1.00 47.25 209 THR A CA 1
ATOM 1663 C C . THR A 1 209 ? 29.111 11.706 -3.678 1.00 47.25 209 THR A C 1
ATOM 1665 O O . THR A 1 209 ? 28.364 10.747 -3.474 1.00 47.25 209 THR A O 1
ATOM 1668 N N . ASP A 1 210 ? 28.680 12.923 -3.994 1.00 42.59 210 ASP A N 1
ATOM 1669 C CA . ASP A 1 210 ? 27.285 13.214 -4.303 1.00 42.59 210 ASP A CA 1
ATOM 1670 C C . ASP A 1 210 ? 26.846 12.417 -5.544 1.00 42.59 210 ASP A C 1
ATOM 1672 O O . ASP A 1 210 ? 27.539 12.410 -6.566 1.00 42.59 210 ASP A O 1
ATOM 1676 N N . LEU A 1 211 ? 25.724 11.703 -5.441 1.00 54.44 211 LEU A N 1
ATOM 1677 C CA . LEU A 1 211 ? 25.222 10.855 -6.523 1.00 54.44 211 LEU A CA 1
ATOM 1678 C C . LEU A 1 211 ? 24.556 11.674 -7.634 1.00 54.44 211 LEU A C 1
ATOM 1680 O O . LEU A 1 211 ? 24.541 11.220 -8.777 1.00 54.44 211 LEU A O 1
ATOM 1684 N N . ASP A 1 212 ? 24.088 12.886 -7.326 1.00 48.03 212 ASP A N 1
ATOM 1685 C CA . ASP A 1 212 ? 23.452 13.777 -8.300 1.00 48.03 212 ASP A CA 1
ATOM 1686 C C . ASP A 1 212 ? 24.484 14.498 -9.196 1.00 48.03 212 ASP A C 1
ATOM 1688 O O . ASP A 1 212 ? 24.121 15.087 -10.210 1.00 48.03 212 ASP A O 1
ATOM 1692 N N . MET A 1 213 ? 25.790 14.381 -8.902 1.00 45.09 213 MET A N 1
ATOM 1693 C CA . MET A 1 213 ? 26.868 14.808 -9.811 1.00 45.09 213 MET A CA 1
ATOM 1694 C C . MET A 1 213 ? 27.137 13.829 -10.970 1.00 45.09 213 MET A C 1
ATOM 1696 O O . MET A 1 213 ? 27.941 14.139 -11.850 1.00 45.09 213 MET A O 1
ATOM 1700 N N . LEU A 1 214 ? 26.486 12.660 -11.009 1.00 45.69 214 LEU A N 1
ATOM 1701 C CA . LEU A 1 214 ? 26.578 11.712 -12.129 1.00 45.69 214 LEU A CA 1
ATOM 1702 C C . LEU A 1 214 ? 25.590 12.058 -13.257 1.00 45.69 214 LEU A C 1
ATOM 1704 O O . LEU A 1 214 ? 24.806 11.216 -13.704 1.00 45.69 214 LEU A O 1
ATOM 1708 N N . GLU A 1 215 ? 25.666 13.290 -13.768 1.00 39.44 215 GLU A N 1
ATOM 1709 C CA . GLU A 1 215 ? 25.111 13.591 -15.088 1.00 39.44 215 GLU A CA 1
ATOM 1710 C C . GLU A 1 215 ? 25.818 12.716 -16.135 1.00 39.44 215 GLU A C 1
ATOM 1712 O O . GLU A 1 215 ? 27.045 12.716 -16.258 1.00 39.44 215 GLU A O 1
ATOM 1717 N N . MET A 1 216 ? 25.037 11.942 -16.893 1.00 40.47 216 MET A N 1
ATOM 1718 C CA . MET A 1 216 ? 25.555 11.088 -17.962 1.00 40.47 216 MET A CA 1
ATOM 1719 C C . MET A 1 216 ? 26.080 11.965 -19.102 1.00 40.47 216 MET A C 1
ATOM 1721 O O . MET A 1 216 ? 25.304 12.450 -19.926 1.00 40.47 216 MET A O 1
ATOM 1725 N N . THR A 1 217 ? 27.397 12.167 -19.151 1.00 41.59 217 THR A N 1
ATOM 1726 C CA . THR A 1 217 ? 28.064 12.936 -20.203 1.00 41.59 217 THR A CA 1
ATOM 1727 C C . THR A 1 217 ? 27.775 12.346 -21.582 1.00 41.59 217 THR A C 1
ATOM 1729 O O . THR A 1 217 ? 28.034 11.172 -21.844 1.00 41.59 217 THR A O 1
ATOM 1732 N N . SER A 1 218 ? 27.241 13.179 -22.477 1.00 42.53 218 SER A N 1
ATOM 1733 C CA . SER A 1 218 ? 27.033 12.830 -23.883 1.00 42.53 218 SER A CA 1
ATOM 1734 C C . SER A 1 218 ? 28.367 12.647 -24.620 1.00 42.53 218 SER A C 1
ATOM 1736 O O . SER A 1 218 ? 29.395 13.191 -24.213 1.00 42.53 218 SER A O 1
ATOM 1738 N N . ASP A 1 219 ? 28.354 11.845 -25.690 1.00 39.88 219 ASP A N 1
ATOM 1739 C CA . ASP A 1 219 ? 29.544 11.261 -26.326 1.00 39.88 219 ASP A CA 1
ATOM 1740 C C . ASP A 1 219 ? 30.602 12.271 -26.826 1.00 39.88 219 ASP A C 1
ATOM 1742 O O . ASP A 1 219 ? 30.660 12.626 -28.007 1.00 39.88 219 ASP A O 1
ATOM 1746 N N . PHE A 1 220 ? 31.538 12.654 -25.953 1.00 33.28 220 PHE A N 1
ATOM 1747 C CA . PHE A 1 220 ? 32.769 13.343 -26.344 1.00 33.28 220 PHE A CA 1
ATOM 1748 C C . PHE A 1 220 ? 33.890 12.347 -26.654 1.00 33.28 220 PHE A C 1
ATOM 1750 O O . PHE A 1 220 ? 34.619 11.861 -25.791 1.00 33.28 220 PHE A O 1
ATOM 1757 N N . LYS A 1 221 ? 34.022 12.062 -27.950 1.00 35.12 221 LYS A N 1
ATOM 1758 C CA . LYS A 1 221 ? 35.027 11.182 -28.554 1.00 35.12 221 LYS A CA 1
ATOM 1759 C C . LYS A 1 221 ? 36.456 11.664 -28.253 1.00 35.12 221 LYS A C 1
ATOM 1761 O O . LYS A 1 221 ? 36.836 12.757 -28.670 1.00 35.12 221 LYS A O 1
ATOM 1766 N N . CYS A 1 222 ? 37.260 10.842 -27.574 1.00 30.61 222 CYS A N 1
ATOM 1767 C CA . CYS A 1 222 ? 38.655 11.173 -27.264 1.00 30.61 222 CYS A CA 1
ATOM 1768 C C . CYS A 1 222 ? 39.495 11.410 -28.540 1.00 30.61 222 CYS A C 1
ATOM 1770 O O . CYS A 1 222 ? 39.395 10.616 -29.481 1.00 30.61 222 CYS A O 1
ATOM 1772 N N . PRO A 1 223 ? 40.364 12.439 -28.574 1.00 36.19 223 PRO A N 1
ATOM 1773 C CA . PRO A 1 223 ? 41.373 12.577 -29.618 1.00 36.19 223 PRO A CA 1
ATOM 1774 C C . PRO A 1 223 ? 42.534 11.588 -29.380 1.00 36.19 223 PRO A C 1
ATOM 1776 O O . PRO A 1 223 ? 42.940 11.400 -28.230 1.00 36.19 223 PRO A O 1
ATOM 1779 N N . PRO A 1 224 ? 43.101 10.963 -30.429 1.00 38.88 224 PRO A N 1
ATOM 1780 C CA . PRO A 1 224 ? 44.311 10.156 -30.301 1.00 38.88 224 PRO A CA 1
ATOM 1781 C C . PRO A 1 224 ? 45.563 11.035 -30.136 1.00 38.88 224 PRO A C 1
ATOM 1783 O O . PRO A 1 224 ? 45.650 12.129 -30.697 1.00 38.88 224 PRO A O 1
ATOM 1786 N N . SER A 1 225 ? 46.552 10.535 -29.394 1.00 34.19 225 SER A N 1
ATOM 1787 C CA . SER A 1 225 ? 47.905 11.105 -29.326 1.00 34.19 225 SER A CA 1
ATOM 1788 C C . SER A 1 225 ? 48.728 10.772 -30.587 1.00 34.19 225 SER A C 1
ATOM 1790 O O . SER A 1 225 ? 48.443 9.762 -31.233 1.00 34.19 225 SER A O 1
ATOM 1792 N N . PRO A 1 226 ? 49.740 11.584 -30.955 1.00 45.56 226 PRO A N 1
ATOM 1793 C CA . PRO A 1 226 ? 50.395 11.484 -32.260 1.00 45.56 226 PRO A CA 1
ATOM 1794 C C . PRO A 1 226 ? 51.617 10.552 -32.277 1.00 45.56 226 PRO A C 1
ATOM 1796 O O . PRO A 1 226 ? 52.567 10.781 -31.536 1.00 45.56 226 PRO A O 1
ATOM 1799 N N . GLU A 1 227 ? 51.636 9.594 -33.207 1.00 30.83 227 GLU A N 1
ATOM 1800 C CA . GLU A 1 227 ? 52.854 8.981 -33.766 1.00 30.83 227 GLU A CA 1
ATOM 1801 C C . GLU A 1 227 ? 52.671 8.775 -35.287 1.00 30.83 227 GLU A C 1
ATOM 1803 O O . GLU A 1 227 ? 51.544 8.658 -35.778 1.00 30.83 227 GLU A O 1
ATOM 1808 N N . ASP A 1 228 ? 53.765 8.807 -36.051 1.00 33.34 228 ASP A N 1
ATOM 1809 C CA . ASP A 1 228 ? 53.740 8.940 -37.514 1.00 33.34 228 ASP A CA 1
ATOM 1810 C C . ASP A 1 228 ? 53.433 7.637 -38.275 1.00 33.34 228 ASP A C 1
ATOM 1812 O O . ASP A 1 228 ? 54.125 6.634 -38.104 1.00 33.34 228 ASP A O 1
ATOM 1816 N N . THR A 1 229 ? 52.545 7.690 -39.280 1.00 34.09 229 THR A N 1
ATOM 1817 C CA . THR A 1 229 ? 52.950 7.331 -40.660 1.00 34.09 229 THR A CA 1
ATOM 1818 C C . THR A 1 229 ? 51.978 7.780 -41.759 1.00 34.09 229 THR A C 1
ATOM 1820 O O . THR A 1 229 ? 50.759 7.733 -41.651 1.00 34.09 229 THR A O 1
ATOM 1823 N N . THR A 1 230 ? 52.587 8.170 -42.875 1.00 43.22 230 THR A N 1
ATOM 1824 C CA . THR A 1 230 ? 52.038 8.555 -44.183 1.00 43.22 230 THR A CA 1
ATOM 1825 C C . THR A 1 230 ? 50.823 7.766 -44.710 1.00 43.22 230 THR A C 1
ATOM 1827 O O . THR A 1 230 ? 50.968 6.617 -45.131 1.00 43.22 230 THR A O 1
ATOM 1830 N N . ALA A 1 231 ? 49.689 8.450 -44.900 1.00 35.62 231 ALA A N 1
ATOM 1831 C CA . ALA A 1 231 ? 48.693 8.129 -45.932 1.00 35.62 231 ALA A CA 1
ATOM 1832 C C . ALA A 1 231 ? 47.893 9.389 -46.323 1.00 35.62 231 ALA A C 1
ATOM 1834 O O . ALA A 1 231 ? 47.305 10.038 -45.463 1.00 35.62 231 ALA A O 1
ATOM 1835 N N . VAL A 1 232 ? 47.858 9.746 -47.614 1.00 46.59 232 VAL A N 1
ATOM 1836 C CA . VAL A 1 232 ? 47.088 10.901 -48.122 1.00 46.59 232 VAL A CA 1
ATOM 1837 C C . VAL A 1 232 ? 45.838 10.413 -48.848 1.00 46.59 232 VAL A C 1
ATOM 1839 O O . VAL A 1 232 ? 45.937 9.876 -49.949 1.00 46.59 232 VAL A O 1
ATOM 1842 N N . VAL A 1 233 ? 44.663 10.660 -48.264 1.00 37.97 233 VAL A N 1
ATOM 1843 C CA . VAL A 1 233 ? 43.359 10.607 -48.948 1.00 37.97 233 VAL A CA 1
ATOM 1844 C C . VAL A 1 233 ? 42.506 11.779 -48.436 1.00 37.97 233 VAL A C 1
ATOM 1846 O O . VAL A 1 233 ? 42.282 11.858 -47.229 1.00 37.97 233 VAL A O 1
ATOM 1849 N N . PRO A 1 234 ? 42.049 12.706 -49.298 1.00 59.41 234 PRO A N 1
ATOM 1850 C CA . PRO A 1 234 ? 41.268 13.865 -48.872 1.00 59.41 234 PRO A CA 1
ATOM 1851 C C . PRO A 1 234 ? 39.759 13.593 -48.925 1.00 59.41 234 PRO A C 1
ATOM 1853 O O . PRO A 1 234 ? 39.256 13.120 -49.941 1.00 59.41 234 PRO A O 1
ATOM 1856 N N . LEU A 1 235 ? 39.037 13.962 -47.863 1.00 43.59 235 LEU A N 1
ATOM 1857 C CA . LEU A 1 235 ? 37.587 14.205 -47.878 1.00 43.59 235 LEU A CA 1
ATOM 1858 C C . LEU A 1 235 ? 37.171 14.926 -46.583 1.00 43.59 235 LEU A C 1
ATOM 1860 O O . LEU A 1 235 ? 36.673 14.322 -45.635 1.00 43.59 235 LEU A O 1
ATOM 1864 N N . GLU A 1 236 ? 37.398 16.240 -46.534 1.00 57.16 236 GLU A N 1
ATOM 1865 C CA . GLU A 1 236 ? 36.677 17.087 -45.581 1.00 57.16 236 GLU A CA 1
ATOM 1866 C C . GLU A 1 236 ? 35.204 17.135 -46.007 1.00 57.16 236 GLU A C 1
ATOM 1868 O O . GLU A 1 236 ? 34.898 17.410 -47.170 1.00 57.16 236 GLU A O 1
ATOM 1873 N N . GLU A 1 237 ? 34.277 16.855 -45.089 1.00 58.50 237 GLU A N 1
ATOM 1874 C CA . GLU A 1 237 ? 32.854 17.044 -45.377 1.00 58.50 237 GLU A CA 1
ATOM 1875 C C . GLU A 1 237 ? 32.573 18.534 -45.631 1.00 58.50 237 GLU A C 1
ATOM 1877 O O . GLU A 1 237 ? 33.005 19.366 -44.824 1.00 58.50 237 GLU A O 1
ATOM 1882 N N . PRO A 1 238 ? 31.826 18.902 -46.692 1.00 73.00 238 PRO A N 1
ATOM 1883 C CA . PRO A 1 238 ? 31.487 20.296 -46.945 1.00 73.00 238 PRO A CA 1
ATOM 1884 C C . PRO A 1 238 ? 30.804 20.921 -45.728 1.00 73.00 238 PRO A C 1
ATOM 1886 O O . PRO A 1 238 ? 29.905 20.318 -45.135 1.00 73.00 238 PRO A O 1
ATOM 1889 N N . ILE A 1 239 ? 31.215 22.139 -45.367 1.00 72.75 239 ILE A N 1
ATOM 1890 C CA . ILE A 1 239 ? 30.755 22.815 -44.145 1.00 72.75 239 ILE A CA 1
ATOM 1891 C C . ILE A 1 239 ? 29.221 22.901 -44.113 1.00 72.75 239 ILE A C 1
ATOM 1893 O O . ILE A 1 239 ? 28.631 22.599 -43.079 1.00 72.75 239 ILE A O 1
ATOM 1897 N N . ASP A 1 240 ? 28.579 23.170 -45.255 1.00 74.50 240 ASP A N 1
ATOM 1898 C CA . ASP A 1 240 ? 27.117 23.173 -45.411 1.00 74.50 240 ASP A CA 1
ATOM 1899 C C . ASP A 1 240 ? 26.459 21.845 -45.007 1.00 74.50 240 ASP A C 1
ATOM 1901 O O . ASP A 1 240 ? 25.425 21.850 -44.347 1.00 74.50 240 ASP A O 1
ATOM 1905 N N . VAL A 1 241 ? 27.062 20.694 -45.334 1.00 77.94 241 VAL A N 1
ATOM 1906 C CA . VAL A 1 241 ? 26.535 19.370 -44.951 1.00 77.94 241 VAL A CA 1
ATOM 1907 C C . VAL A 1 241 ? 26.622 19.181 -43.437 1.00 77.94 241 VAL A C 1
ATOM 1909 O O . VAL A 1 241 ? 25.698 18.644 -42.821 1.00 77.94 241 VAL A O 1
ATOM 1912 N N . ARG A 1 242 ? 27.701 19.664 -42.806 1.00 79.19 242 ARG A N 1
ATOM 1913 C CA . ARG A 1 242 ? 27.848 19.613 -41.345 1.00 79.19 242 ARG A CA 1
ATOM 1914 C C . ARG A 1 242 ? 26.880 20.570 -40.643 1.00 79.19 242 ARG A C 1
ATOM 1916 O O . ARG A 1 242 ? 26.286 20.173 -39.643 1.00 79.19 242 ARG A O 1
ATOM 1923 N N . CYS A 1 243 ? 26.688 21.778 -41.172 1.00 78.88 243 CYS A N 1
ATOM 1924 C CA . CYS A 1 243 ? 25.701 22.742 -40.685 1.00 78.88 243 CYS A CA 1
ATOM 1925 C C . CYS A 1 243 ? 24.277 22.188 -40.807 1.00 78.88 243 CYS A C 1
ATOM 1927 O O . CYS A 1 243 ? 23.576 22.127 -39.803 1.00 78.88 243 CYS A O 1
ATOM 1929 N N . LEU A 1 244 ? 23.889 21.672 -41.978 1.00 84.62 244 LEU A N 1
ATOM 1930 C CA . LEU A 1 244 ? 22.560 21.102 -42.213 1.00 84.62 244 LEU A CA 1
ATOM 1931 C C . LEU A 1 244 ? 22.264 19.929 -41.264 1.00 84.62 244 LEU A C 1
ATOM 1933 O O . LEU A 1 244 ? 21.173 19.853 -40.703 1.00 84.62 244 LEU A O 1
ATOM 1937 N N . ARG A 1 245 ? 23.241 19.044 -41.005 1.00 83.81 245 ARG A N 1
ATOM 1938 C CA . ARG A 1 245 ? 23.076 17.993 -39.984 1.00 83.81 245 ARG A CA 1
ATOM 1939 C C . ARG A 1 245 ? 22.851 18.571 -38.587 1.00 83.81 245 ARG A C 1
ATOM 1941 O O . ARG A 1 245 ? 21.949 18.107 -37.895 1.00 83.81 245 ARG A O 1
ATOM 1948 N N . LEU A 1 246 ? 23.633 19.571 -38.176 1.00 82.38 246 LEU A N 1
ATOM 1949 C CA . LEU A 1 246 ? 23.478 20.217 -36.867 1.00 82.38 246 LEU A CA 1
ATOM 1950 C C . LEU A 1 246 ? 22.123 20.935 -36.739 1.00 82.38 246 LEU A C 1
ATOM 1952 O O . LEU A 1 246 ? 21.483 20.826 -35.700 1.00 82.38 246 LEU A O 1
ATOM 1956 N N . GLU A 1 247 ? 21.629 21.576 -37.799 1.00 85.12 247 GLU A N 1
ATOM 1957 C CA . GLU A 1 247 ? 20.278 22.151 -37.845 1.00 85.12 247 GLU A CA 1
ATOM 1958 C C . GLU A 1 247 ? 19.191 21.070 -37.720 1.00 85.12 247 GLU A C 1
ATOM 1960 O O . GLU A 1 247 ? 18.249 21.227 -36.937 1.00 85.12 247 GLU A O 1
ATOM 1965 N N . THR A 1 248 ? 19.334 19.928 -38.408 1.00 85.38 248 THR A N 1
ATOM 1966 C CA . THR A 1 248 ? 18.389 18.808 -38.243 1.00 85.38 248 THR A CA 1
ATOM 1967 C C . THR A 1 248 ? 18.432 18.208 -36.833 1.00 85.38 248 THR A C 1
ATOM 1969 O O . THR A 1 248 ? 17.374 17.934 -36.273 1.00 85.38 248 THR A O 1
ATOM 1972 N N . ALA A 1 249 ? 19.610 18.094 -36.210 1.00 87.25 249 ALA A N 1
ATOM 1973 C CA . ALA A 1 249 ? 19.750 17.625 -34.830 1.00 87.25 249 ALA A CA 1
ATOM 1974 C C . ALA A 1 249 ? 19.087 18.597 -33.839 1.00 87.25 249 ALA A C 1
ATOM 1976 O O . ALA A 1 249 ? 18.156 18.214 -33.137 1.00 87.25 249 ALA A O 1
ATOM 1977 N N . CYS A 1 250 ? 19.445 19.884 -33.880 1.00 86.19 250 CYS A N 1
ATOM 1978 C CA . CYS A 1 250 ? 18.832 20.914 -33.038 1.00 86.19 250 CYS A CA 1
ATOM 1979 C C . CYS A 1 250 ? 17.308 21.026 -33.234 1.00 86.19 250 CYS A C 1
ATOM 1981 O O . CYS A 1 250 ? 16.589 21.330 -32.281 1.00 86.19 250 CYS A O 1
ATOM 1983 N N . SER A 1 251 ? 16.784 20.776 -34.441 1.00 89.75 251 SER A N 1
ATOM 1984 C CA . SER A 1 251 ? 15.330 20.757 -34.666 1.00 89.75 251 SER A CA 1
ATOM 1985 C C . SER A 1 251 ? 14.651 19.503 -34.093 1.00 89.75 251 SER A C 1
ATOM 1987 O O . SER A 1 251 ? 13.578 19.634 -33.502 1.00 89.75 251 SER A O 1
ATOM 1989 N N . SER A 1 252 ? 15.293 18.329 -34.170 1.00 90.12 252 SER A N 1
ATOM 1990 C CA . SER A 1 252 ? 14.878 17.102 -33.468 1.00 90.12 252 SER A CA 1
ATOM 1991 C C . SER A 1 252 ? 14.854 17.305 -31.952 1.00 90.12 252 SER A C 1
ATOM 1993 O O . SER A 1 252 ? 13.841 17.035 -31.311 1.00 90.12 252 SER A O 1
ATOM 1995 N N . ASP A 1 253 ? 15.934 17.828 -31.376 1.00 88.81 253 ASP A N 1
ATOM 1996 C CA . ASP A 1 253 ? 16.072 17.982 -29.926 1.00 88.81 253 ASP A CA 1
ATOM 1997 C C . ASP A 1 253 ? 15.068 19.005 -29.382 1.00 88.81 253 ASP A C 1
ATOM 1999 O O . ASP A 1 253 ? 14.446 18.788 -28.340 1.00 88.81 253 ASP A O 1
ATOM 2003 N N . ARG A 1 254 ? 14.807 20.083 -30.139 1.00 90.62 254 ARG A N 1
ATOM 2004 C CA . ARG A 1 254 ? 13.737 21.035 -29.817 1.00 90.62 254 ARG A CA 1
ATOM 2005 C C . ARG A 1 254 ? 12.353 20.383 -29.876 1.00 90.62 254 ARG A C 1
ATOM 2007 O O . ARG A 1 254 ? 11.528 20.682 -29.018 1.00 90.62 254 ARG A O 1
ATOM 2014 N N . GLN A 1 255 ? 12.090 19.495 -30.839 1.00 93.56 255 GLN A N 1
ATOM 2015 C CA . GLN A 1 255 ? 10.823 18.759 -30.893 1.00 93.56 255 GLN A CA 1
ATOM 2016 C C . GLN A 1 255 ? 10.682 17.804 -29.701 1.00 93.56 255 GLN A C 1
ATOM 2018 O O . GLN A 1 255 ? 9.657 17.833 -29.028 1.00 93.56 255 GLN A O 1
ATOM 2023 N N . GLN A 1 256 ? 11.721 17.030 -29.371 1.00 93.25 256 GLN A N 1
ATOM 2024 C CA . GLN A 1 256 ? 11.712 16.136 -28.207 1.00 93.25 256 GLN A CA 1
ATOM 2025 C C . GLN A 1 256 ? 11.505 16.898 -26.889 1.00 93.25 256 GLN A C 1
ATOM 2027 O O . GLN A 1 256 ? 10.815 16.402 -25.994 1.00 93.25 256 GLN A O 1
ATOM 2032 N N . LEU A 1 257 ? 12.060 18.111 -26.775 1.00 91.69 257 LEU A N 1
ATOM 2033 C CA . LEU A 1 257 ? 11.859 19.001 -25.633 1.00 91.69 257 LEU A CA 1
ATOM 2034 C C . LEU A 1 257 ? 10.405 19.492 -25.527 1.00 91.69 257 LEU A C 1
ATOM 2036 O O . LEU A 1 257 ? 9.838 19.434 -24.435 1.00 91.69 257 LEU A O 1
ATOM 2040 N N . GLU A 1 258 ? 9.782 19.933 -26.625 1.00 93.88 258 GLU A N 1
ATOM 2041 C CA . GLU A 1 258 ? 8.357 20.311 -26.627 1.00 93.88 258 GLU A CA 1
ATOM 2042 C C . GLU A 1 258 ? 7.439 19.109 -26.359 1.00 93.88 258 GLU A C 1
ATOM 2044 O O . GLU A 1 258 ? 6.535 19.207 -25.530 1.00 93.88 258 GLU A O 1
ATOM 2049 N N . ASP A 1 259 ? 7.721 17.942 -26.945 1.00 93.62 259 ASP A N 1
ATOM 2050 C CA . ASP A 1 259 ? 6.999 16.699 -26.652 1.00 93.62 259 ASP A CA 1
ATOM 2051 C C . ASP A 1 259 ? 7.124 16.317 -25.165 1.00 93.62 259 ASP A C 1
ATOM 2053 O O . ASP A 1 259 ? 6.189 15.773 -24.572 1.00 93.62 259 ASP A O 1
ATOM 2057 N N . SER A 1 260 ? 8.269 16.603 -24.530 1.00 88.12 260 SER A N 1
ATOM 2058 C CA . SER A 1 260 ? 8.468 16.362 -23.096 1.00 88.12 260 SER A CA 1
ATOM 2059 C C . SER A 1 260 ? 7.715 17.358 -22.221 1.00 88.12 260 SER A C 1
ATOM 2061 O O . SER A 1 260 ? 7.054 16.938 -21.273 1.00 88.12 260 SER A O 1
ATOM 2063 N N . LYS A 1 261 ? 7.715 18.651 -22.571 1.00 94.62 261 LYS A N 1
ATOM 2064 C CA . LYS A 1 261 ? 6.861 19.656 -21.913 1.00 94.62 261 LYS A CA 1
ATOM 2065 C C . LYS A 1 261 ? 5.383 19.272 -22.015 1.00 94.62 261 LYS A C 1
ATOM 2067 O O . LYS A 1 261 ? 4.675 19.297 -21.012 1.00 94.62 261 LYS A O 1
ATOM 2072 N N . ALA A 1 262 ? 4.922 18.844 -23.192 1.00 94.62 262 ALA A N 1
ATOM 2073 C CA . ALA A 1 262 ? 3.547 18.397 -23.408 1.00 94.62 262 ALA A CA 1
ATOM 2074 C C . ALA A 1 262 ? 3.171 17.204 -22.505 1.00 94.62 262 ALA A C 1
ATOM 2076 O O . ALA A 1 262 ? 2.087 17.203 -21.912 1.00 94.62 262 ALA A O 1
ATOM 2077 N N . ARG A 1 263 ? 4.085 16.237 -22.316 1.00 94.88 263 ARG A N 1
ATOM 2078 C CA . ARG A 1 263 ? 3.914 15.149 -21.334 1.00 94.88 263 ARG A CA 1
ATOM 2079 C C . ARG A 1 263 ? 3.833 15.676 -19.899 1.00 94.88 263 ARG A C 1
ATOM 2081 O O . ARG A 1 263 ? 2.886 15.320 -19.202 1.00 94.88 263 ARG A O 1
ATOM 2088 N N . CYS A 1 264 ? 4.743 16.558 -19.474 1.00 89.62 264 CYS A N 1
ATOM 2089 C CA . CYS A 1 264 ? 4.705 17.152 -18.131 1.00 89.62 264 CYS A CA 1
ATOM 2090 C C . CYS A 1 264 ? 3.373 17.871 -17.863 1.00 89.62 264 CYS A C 1
ATOM 2092 O O . CYS A 1 264 ? 2.688 17.528 -16.907 1.00 89.62 264 CYS A O 1
ATOM 2094 N N . THR A 1 265 ? 2.921 18.748 -18.768 1.00 93.69 265 THR A N 1
ATOM 2095 C CA . THR A 1 265 ? 1.635 19.464 -18.610 1.00 93.69 265 THR A CA 1
ATOM 2096 C C . THR A 1 265 ? 0.392 18.571 -18.695 1.00 93.69 265 THR A C 1
ATOM 2098 O O . THR A 1 265 ? -0.722 19.047 -18.460 1.00 93.69 265 THR A O 1
ATOM 2101 N N . THR A 1 266 ? 0.537 17.302 -19.085 1.00 95.06 266 THR A N 1
ATOM 2102 C CA . THR A 1 266 ? -0.531 16.294 -18.998 1.00 95.06 266 THR A CA 1
ATOM 2103 C C . THR A 1 266 ? -0.503 15.632 -17.621 1.00 95.06 266 THR A C 1
ATOM 2105 O O . THR A 1 266 ? -1.515 15.646 -16.926 1.00 95.06 266 THR A O 1
ATOM 2108 N N . LEU A 1 267 ? 0.671 15.171 -17.175 1.00 92.56 267 LEU A N 1
ATOM 2109 C CA . LEU A 1 267 ? 0.875 14.574 -15.849 1.00 92.56 267 LEU A CA 1
ATOM 2110 C C . LEU A 1 267 ? 0.532 15.543 -14.702 1.00 92.56 267 LEU A C 1
ATOM 2112 O O . LEU A 1 267 ? -0.056 15.135 -13.709 1.00 92.56 267 LEU A O 1
ATOM 2116 N N . GLU A 1 268 ? 0.833 16.835 -14.847 1.00 93.50 268 GLU A N 1
ATOM 2117 C CA . GLU A 1 268 ? 0.453 17.885 -13.888 1.00 93.50 268 GLU A CA 1
ATOM 2118 C C . GLU A 1 268 ? -1.073 17.993 -13.713 1.00 93.50 268 GLU A C 1
ATOM 2120 O O . GLU A 1 268 ? -1.557 18.175 -12.597 1.00 93.50 268 GLU A O 1
ATOM 2125 N N . LYS A 1 269 ? -1.845 17.823 -14.796 1.00 96.25 269 LYS A N 1
ATOM 2126 C CA . LYS A 1 269 ? -3.319 17.835 -14.752 1.00 96.25 269 LYS A CA 1
ATOM 2127 C C . LYS A 1 269 ? -3.873 16.549 -14.144 1.00 96.25 269 LYS A C 1
ATOM 2129 O O . LYS A 1 269 ? -4.818 16.610 -13.367 1.00 96.25 269 LYS A O 1
ATOM 2134 N N . GLU A 1 270 ? -3.280 15.400 -14.469 1.00 96.62 270 GLU A N 1
ATOM 2135 C CA . GLU A 1 270 ? -3.636 14.114 -13.856 1.00 96.62 270 GLU A CA 1
ATOM 2136 C C . GLU A 1 270 ? -3.375 14.124 -12.341 1.00 96.62 270 GLU A C 1
ATOM 2138 O O . GLU A 1 270 ? -4.218 13.667 -11.571 1.00 96.62 270 GLU A O 1
ATOM 2143 N N . LEU A 1 271 ? -2.259 14.711 -11.895 1.00 92.50 271 LEU A N 1
ATOM 2144 C CA . LEU A 1 271 ? -1.941 14.875 -10.474 1.00 92.50 271 LEU A CA 1
ATOM 2145 C C . LEU A 1 271 ? -2.931 15.790 -9.744 1.00 92.50 271 LEU A C 1
ATOM 2147 O O . LEU A 1 271 ? -3.331 15.462 -8.627 1.00 92.50 271 LEU A O 1
ATOM 2151 N N . GLU A 1 272 ? -3.345 16.907 -10.347 1.00 96.19 272 GLU A N 1
ATOM 2152 C CA . GLU A 1 272 ? -4.322 17.806 -9.722 1.00 96.19 272 GLU A CA 1
ATOM 2153 C C . GLU A 1 272 ? -5.722 17.163 -9.661 1.00 96.19 272 GLU A C 1
ATOM 2155 O O . GLU A 1 272 ? -6.355 17.203 -8.609 1.00 96.19 272 GLU A O 1
ATOM 2160 N N . LEU A 1 273 ? -6.156 16.446 -10.707 1.00 96.56 273 LEU A N 1
ATOM 2161 C CA . LEU A 1 273 ? -7.408 15.669 -10.690 1.00 96.56 273 LEU A CA 1
ATOM 2162 C C . LEU A 1 273 ? -7.399 14.560 -9.621 1.00 96.56 273 LEU A C 1
ATOM 2164 O O . LEU A 1 273 ? -8.353 14.430 -8.855 1.00 96.56 273 LEU A O 1
ATOM 2168 N N . LEU A 1 274 ? -6.309 13.791 -9.506 1.00 92.88 274 LEU A N 1
ATOM 2169 C CA . LEU A 1 274 ? -6.157 12.757 -8.468 1.00 92.88 274 LEU A CA 1
ATOM 2170 C C . LEU A 1 274 ? -6.122 13.347 -7.047 1.00 92.88 274 LEU A C 1
ATOM 2172 O O . LEU A 1 274 ? -6.510 12.685 -6.080 1.00 92.88 274 LEU A O 1
ATOM 2176 N N . LYS A 1 275 ? -5.656 14.591 -6.904 1.00 94.56 275 LYS A N 1
ATOM 2177 C CA . LYS A 1 275 ? -5.623 15.356 -5.651 1.00 94.56 275 LYS A CA 1
ATOM 2178 C C . LYS A 1 275 ? -7.007 15.907 -5.288 1.00 94.56 275 LYS A C 1
ATOM 2180 O O . LYS A 1 275 ? -7.388 15.815 -4.119 1.00 94.56 275 LYS A O 1
ATOM 2185 N N . GLU A 1 276 ? -7.783 16.380 -6.262 1.00 96.50 276 GLU A N 1
ATOM 2186 C CA . GLU A 1 276 ? -9.203 16.719 -6.093 1.00 96.50 276 GLU A CA 1
ATOM 2187 C C . GLU A 1 276 ? -10.020 15.480 -5.686 1.00 96.50 276 GLU A C 1
ATOM 2189 O O . GLU A 1 276 ? -10.712 15.516 -4.665 1.00 96.50 276 GLU A O 1
ATOM 2194 N N . GLU A 1 277 ? -9.863 14.351 -6.385 1.00 96.69 277 GLU A N 1
ATOM 2195 C CA . GLU A 1 277 ? -10.502 13.071 -6.042 1.00 96.69 277 GLU A CA 1
ATOM 2196 C C . GLU A 1 277 ? -10.135 12.612 -4.620 1.00 96.69 277 GLU A C 1
ATOM 2198 O O . GLU A 1 277 ? -11.016 12.300 -3.817 1.00 96.69 277 GLU A O 1
ATOM 2203 N N . ASN A 1 278 ? -8.849 12.664 -4.249 1.00 89.19 278 ASN A N 1
ATOM 2204 C CA . ASN A 1 278 ? -8.406 12.366 -2.884 1.00 89.19 278 ASN A CA 1
ATOM 2205 C C . ASN A 1 278 ? -9.040 13.296 -1.839 1.00 89.19 278 ASN A C 1
ATOM 2207 O O . ASN A 1 278 ? -9.311 12.853 -0.722 1.00 89.19 278 ASN A O 1
ATOM 2211 N N . SER A 1 279 ? -9.263 14.572 -2.165 1.00 95.31 279 SER A N 1
ATOM 2212 C CA . SER A 1 279 ? -9.915 15.519 -1.255 1.00 95.31 279 SER A CA 1
ATOM 2213 C C . SER A 1 279 ? -11.399 15.183 -1.057 1.00 95.31 279 SER A C 1
ATOM 2215 O O . SER A 1 279 ? -11.865 15.141 0.083 1.00 95.31 279 SER A O 1
ATOM 2217 N N . SER A 1 280 ? -12.096 14.819 -2.140 1.00 96.81 280 SER A N 1
ATOM 2218 C CA . SER A 1 280 ? -13.493 14.379 -2.130 1.00 96.81 280 SER A CA 1
ATOM 2219 C C . SER A 1 280 ? -13.670 13.090 -1.322 1.00 96.81 280 SER A C 1
ATOM 2221 O O . SER A 1 280 ? -14.438 13.060 -0.360 1.00 96.81 280 SER A O 1
ATOM 2223 N N . LEU A 1 281 ? -12.868 12.056 -1.607 1.00 94.38 281 LEU A N 1
ATOM 2224 C CA . LEU A 1 281 ? -12.906 10.776 -0.889 1.00 94.38 281 LEU A CA 1
ATOM 2225 C C . LEU A 1 281 ? -12.606 10.942 0.611 1.00 94.38 281 LEU A C 1
ATOM 2227 O O . LEU A 1 281 ? -13.211 10.271 1.445 1.00 94.38 281 LEU A O 1
ATOM 2231 N N . ARG A 1 282 ? -11.708 11.864 0.987 1.00 93.12 282 ARG A N 1
ATOM 2232 C CA . ARG A 1 282 ? -11.441 12.200 2.399 1.00 93.12 282 ARG A CA 1
ATOM 2233 C C . ARG A 1 282 ? -12.628 12.897 3.066 1.00 93.12 282 ARG A C 1
ATOM 2235 O O . ARG A 1 282 ? -12.905 12.618 4.233 1.00 93.12 282 ARG A O 1
ATOM 2242 N N . GLN A 1 283 ? -13.328 13.778 2.353 1.00 95.19 283 GLN A N 1
ATOM 2243 C CA . GLN A 1 283 ? -14.534 14.438 2.853 1.00 95.19 283 GLN A CA 1
ATOM 2244 C C . GLN A 1 283 ? -15.690 13.441 3.023 1.00 95.19 283 GLN A C 1
ATOM 2246 O O . GLN A 1 283 ? -16.348 13.445 4.064 1.00 95.19 283 GLN A O 1
ATOM 2251 N N . GLU A 1 284 ? -15.900 12.552 2.051 1.00 94.75 284 GLU A N 1
ATOM 2252 C CA . GLU A 1 284 ? -16.932 11.512 2.101 1.00 94.75 284 GLU A CA 1
ATOM 2253 C C . GLU A 1 284 ? -16.662 10.491 3.217 1.00 94.75 284 GLU A C 1
ATOM 2255 O O . GLU A 1 284 ? -17.563 10.193 4.002 1.00 94.75 284 GLU A O 1
ATOM 2260 N N . LEU A 1 285 ? -15.409 10.046 3.383 1.00 93.00 285 LEU A N 1
ATOM 2261 C CA . LEU A 1 285 ? -14.991 9.196 4.504 1.00 93.00 285 LEU A CA 1
ATOM 2262 C C . LEU A 1 285 ? -15.226 9.879 5.863 1.00 93.00 285 LEU A C 1
ATOM 2264 O O . LEU A 1 285 ? -15.693 9.239 6.805 1.00 93.00 285 LEU A O 1
ATOM 2268 N N . SER A 1 286 ? -14.925 11.179 5.971 1.00 94.31 286 SER A N 1
ATOM 2269 C CA . SER A 1 286 ? -15.150 11.964 7.193 1.00 94.31 286 SER A CA 1
ATOM 2270 C C . SER A 1 286 ? -16.639 12.071 7.537 1.00 94.31 286 SER A C 1
ATOM 2272 O O . SER A 1 286 ? -17.027 11.867 8.689 1.00 94.31 286 SER A O 1
ATOM 2274 N N . LYS A 1 287 ? -17.488 12.312 6.527 1.00 95.12 287 LYS A N 1
ATOM 2275 C CA . LYS A 1 287 ? -18.945 12.353 6.690 1.00 95.12 287 LYS A CA 1
ATOM 2276 C C . LYS A 1 287 ? -19.500 10.984 7.093 1.00 95.12 287 LYS A C 1
ATOM 2278 O O . LYS A 1 287 ? -20.142 10.884 8.130 1.00 95.12 287 LYS A O 1
ATOM 2283 N N . SER A 1 288 ? -19.177 9.934 6.336 1.00 92.12 288 SER A N 1
ATOM 2284 C CA . SER A 1 288 ? -19.587 8.552 6.619 1.00 92.12 288 SER A CA 1
ATOM 2285 C C . SER A 1 288 ? -19.184 8.121 8.034 1.00 92.12 288 SER A C 1
ATOM 2287 O O . SER A 1 288 ? -19.991 7.556 8.773 1.00 92.12 288 SER A O 1
ATOM 2289 N N . LYS A 1 289 ? -17.970 8.480 8.480 1.00 93.81 289 LYS A N 1
ATOM 2290 C CA . LYS A 1 289 ? -17.553 8.264 9.868 1.00 93.81 289 LYS A CA 1
ATOM 2291 C C . LYS A 1 289 ? -18.486 8.975 10.856 1.00 93.81 289 LYS A C 1
ATOM 2293 O O . LYS A 1 289 ? -18.969 8.313 11.772 1.00 93.81 289 LYS A O 1
ATOM 2298 N N . HIS A 1 290 ? -18.733 10.276 10.678 1.00 93.12 290 HIS A N 1
ATOM 2299 C CA . HIS A 1 290 ? -19.598 11.056 11.570 1.00 93.12 290 HIS A CA 1
ATOM 2300 C C . HIS A 1 290 ? -21.019 10.484 11.644 1.00 93.12 290 HIS A C 1
ATOM 2302 O O . HIS A 1 290 ? -21.537 10.321 12.748 1.00 93.12 290 HIS A O 1
ATOM 2308 N N . ASP A 1 291 ? -21.588 10.093 10.501 1.00 91.00 291 ASP A N 1
ATOM 2309 C CA . ASP A 1 291 ? -22.895 9.439 10.413 1.00 91.00 291 ASP A CA 1
ATOM 2310 C C . ASP A 1 291 ? -22.901 8.140 11.261 1.00 91.00 291 ASP A C 1
ATOM 2312 O O . ASP A 1 291 ? -23.732 7.995 12.159 1.00 91.00 291 ASP A O 1
ATOM 2316 N N . THR A 1 292 ? -21.907 7.245 11.104 1.00 90.62 292 THR A N 1
ATOM 2317 C CA . THR A 1 292 ? -21.832 6.008 11.922 1.00 90.62 292 THR A CA 1
ATOM 2318 C C . THR A 1 292 ? -21.542 6.249 13.407 1.00 90.62 292 THR A C 1
ATOM 2320 O O . THR A 1 292 ? -21.931 5.439 14.248 1.00 90.62 292 THR A O 1
ATOM 2323 N N . ASP A 1 293 ? -20.817 7.312 13.763 1.00 89.88 293 ASP A N 1
ATOM 2324 C CA . ASP A 1 293 ? -20.543 7.651 15.163 1.00 89.88 293 ASP A CA 1
ATOM 2325 C C . ASP A 1 293 ? -21.799 8.235 15.839 1.00 89.88 293 ASP A C 1
ATOM 2327 O O . ASP A 1 293 ? -22.055 7.934 17.006 1.00 89.88 293 ASP A O 1
ATOM 2331 N N . HIS A 1 294 ? -22.643 8.961 15.097 1.00 93.31 294 HIS A N 1
ATOM 2332 C CA . HIS A 1 294 ? -23.944 9.432 15.576 1.00 93.31 294 HIS A CA 1
ATOM 2333 C C . HIS A 1 294 ? -24.958 8.284 15.745 1.00 93.31 294 HIS A C 1
ATOM 2335 O O . HIS A 1 294 ? -25.634 8.213 16.773 1.00 93.31 294 HIS A O 1
ATOM 2341 N N . GLU A 1 295 ? -25.007 7.327 14.808 1.00 93.75 295 GLU A N 1
ATOM 2342 C CA . GLU A 1 295 ? -25.813 6.100 14.948 1.00 93.75 295 GLU A CA 1
ATOM 2343 C C . GLU A 1 295 ? -25.424 5.294 16.201 1.00 93.75 295 GLU A C 1
ATOM 2345 O O . GLU A 1 295 ? -26.294 4.880 16.973 1.00 93.75 295 GLU A O 1
ATOM 2350 N N . LYS A 1 296 ? -24.117 5.120 16.461 1.00 92.75 296 LYS A N 1
ATOM 2351 C CA . LYS A 1 296 ? -23.616 4.474 17.691 1.00 92.75 296 LYS A CA 1
ATOM 2352 C C . LYS A 1 296 ? -24.060 5.223 18.944 1.00 92.75 296 LYS A C 1
ATOM 2354 O O . LYS A 1 296 ? -24.458 4.584 19.915 1.00 92.75 296 LYS A O 1
ATOM 2359 N N . GLU A 1 297 ? -23.999 6.554 18.944 1.00 94.69 297 GLU A N 1
ATOM 2360 C CA . GLU A 1 297 ? -24.423 7.371 20.086 1.00 94.69 297 GLU A CA 1
ATOM 2361 C C . GLU A 1 297 ? -25.930 7.225 20.368 1.00 94.69 297 GLU A C 1
ATOM 2363 O O . GLU A 1 297 ? -26.335 7.137 21.529 1.00 94.69 297 GLU A O 1
ATOM 2368 N N . GLY A 1 298 ? -26.758 7.137 19.320 1.00 93.62 298 GLY A N 1
ATOM 2369 C CA . GLY A 1 298 ? -28.187 6.829 19.428 1.00 93.62 298 GLY A CA 1
ATOM 2370 C C . GLY A 1 298 ? -28.439 5.454 20.052 1.00 93.62 298 GLY A C 1
ATOM 2371 O O . GLY A 1 298 ? -29.096 5.354 21.089 1.00 93.62 298 GLY A O 1
ATOM 2372 N N . LEU A 1 299 ? -27.838 4.403 19.486 1.00 94.62 299 LEU A N 1
ATOM 2373 C CA . LEU A 1 299 ? -27.979 3.025 19.972 1.00 94.62 299 LEU A CA 1
ATOM 2374 C C . LEU A 1 299 ? -27.455 2.835 21.407 1.00 94.62 299 LEU A C 1
ATOM 2376 O O . LEU A 1 299 ? -28.013 2.047 22.171 1.00 94.62 299 LEU A O 1
ATOM 2380 N N . LEU A 1 300 ? -26.407 3.565 21.807 1.00 94.44 300 LEU A N 1
ATOM 2381 C CA . LEU A 1 300 ? -25.904 3.557 23.185 1.00 94.44 300 LEU A CA 1
ATOM 2382 C C . LEU A 1 300 ? -26.911 4.168 24.169 1.00 94.44 300 LEU A C 1
ATOM 2384 O O . LEU A 1 300 ? -27.113 3.599 25.243 1.00 94.44 300 LEU A O 1
ATOM 2388 N N . LYS A 1 301 ? -27.578 5.270 23.797 1.00 96.12 301 LYS A N 1
ATOM 2389 C CA . LYS A 1 301 ? -28.641 5.892 24.607 1.00 96.12 301 LYS A CA 1
ATOM 23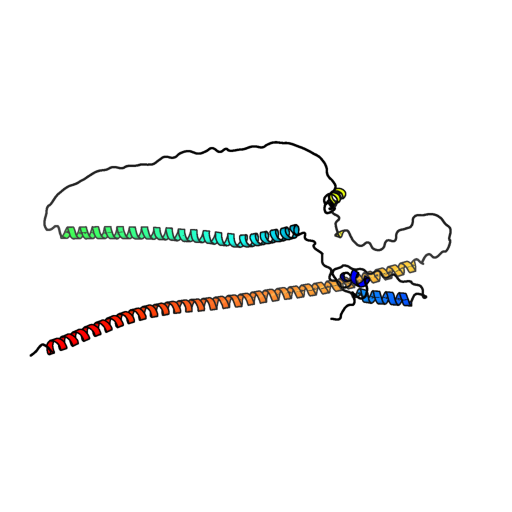90 C C . LYS A 1 301 ? -29.852 4.971 24.733 1.00 96.12 301 LYS A C 1
ATOM 2392 O O . LYS A 1 301 ? -30.335 4.758 25.842 1.00 96.12 301 LYS A O 1
ATOM 2397 N N . GLU A 1 302 ? -30.306 4.361 23.637 1.00 96.25 302 GLU A N 1
ATOM 2398 C CA . GLU A 1 302 ? -31.399 3.376 23.670 1.00 96.25 302 GLU A CA 1
ATOM 2399 C C . GLU A 1 302 ? -31.067 2.199 24.600 1.00 96.25 302 GLU A C 1
ATOM 2401 O O . GLU A 1 302 ? -31.837 1.897 25.518 1.00 96.25 302 GLU A O 1
ATOM 2406 N N . LEU A 1 303 ? -29.876 1.606 24.445 1.00 94.88 303 LEU A N 1
ATOM 2407 C CA . LEU A 1 303 ? -29.368 0.529 25.299 1.00 94.88 303 LEU A CA 1
ATOM 2408 C C . LEU A 1 303 ? -29.287 0.931 26.782 1.00 94.88 303 LEU A C 1
ATOM 2410 O O . LEU A 1 303 ? -29.514 0.096 27.659 1.00 94.88 303 LEU A O 1
ATOM 2414 N N . GLU A 1 304 ? -28.955 2.184 27.089 1.00 95.06 304 GLU A N 1
ATOM 2415 C CA . GLU A 1 304 ? -28.941 2.700 28.459 1.00 95.06 304 GLU A CA 1
ATOM 2416 C C . GLU A 1 304 ? -30.358 2.853 29.036 1.00 95.06 304 GLU A C 1
ATOM 2418 O O . GLU A 1 304 ? -30.600 2.426 30.168 1.00 95.06 304 GLU A O 1
ATOM 2423 N N . THR A 1 305 ? -31.330 3.329 28.246 1.00 96.38 305 THR A N 1
ATOM 2424 C CA . THR A 1 305 ? -32.734 3.369 28.695 1.00 96.38 305 THR A CA 1
ATOM 2425 C C . THR A 1 305 ? -33.322 1.975 28.934 1.00 96.38 305 THR A C 1
ATOM 2427 O O . THR A 1 305 ? -34.039 1.782 29.914 1.00 96.38 305 THR A O 1
ATOM 2430 N N . GLU A 1 306 ? -32.991 0.974 28.110 1.00 95.88 306 GLU A N 1
ATOM 2431 C CA . GLU A 1 306 ? -33.440 -0.411 28.329 1.00 95.88 306 GLU A CA 1
ATOM 2432 C C . GLU A 1 306 ? -32.747 -1.075 29.527 1.00 95.88 306 GLU A C 1
ATOM 2434 O O . GLU A 1 306 ? -33.385 -1.819 30.275 1.00 95.88 306 GLU A O 1
ATOM 2439 N N . LYS A 1 307 ? -31.472 -0.760 29.798 1.00 96.25 307 LYS A N 1
ATOM 2440 C CA . LYS A 1 307 ? -30.811 -1.172 31.051 1.00 96.25 307 LYS A CA 1
ATOM 2441 C C . LYS A 1 307 ? -31.539 -0.618 32.278 1.00 96.25 307 LYS A C 1
ATOM 2443 O O . LYS A 1 307 ? -31.737 -1.369 33.232 1.00 96.25 307 LYS A O 1
ATOM 2448 N N . TYR A 1 308 ? -31.961 0.649 32.248 1.00 96.44 308 TYR A N 1
ATOM 2449 C CA . TYR A 1 308 ? -32.716 1.261 33.345 1.00 96.44 308 TYR A CA 1
ATOM 2450 C C . TYR A 1 308 ? -34.060 0.551 33.575 1.00 96.44 308 TYR A C 1
ATOM 2452 O O . TYR A 1 308 ? -34.300 0.047 34.673 1.00 96.44 308 TYR A O 1
ATOM 2460 N N . LYS A 1 309 ? -34.883 0.405 32.523 1.00 96.88 309 LYS A N 1
ATOM 2461 C CA . LYS A 1 309 ? -36.169 -0.326 32.576 1.00 96.88 309 LYS A CA 1
ATOM 2462 C C . LYS A 1 309 ? -35.997 -1.763 33.077 1.00 96.88 309 LYS A C 1
ATOM 2464 O O . LYS A 1 309 ? -36.825 -2.273 33.829 1.00 96.88 309 LYS A O 1
ATOM 2469 N N . MET A 1 310 ? -34.909 -2.431 32.690 1.00 95.94 310 MET A N 1
ATOM 2470 C CA . MET A 1 310 ? -34.606 -3.786 33.145 1.00 95.94 310 MET A CA 1
ATOM 2471 C C . MET A 1 310 ? -34.235 -3.850 34.638 1.00 95.94 310 MET A C 1
ATOM 2473 O O . MET A 1 310 ? -34.594 -4.830 35.291 1.00 95.94 310 MET A O 1
ATOM 2477 N N . GLU A 1 311 ? -33.543 -2.857 35.207 1.00 96.94 311 GLU A N 1
ATOM 2478 C CA . GLU A 1 311 ? -33.292 -2.809 36.660 1.00 96.94 311 GLU A CA 1
ATOM 2479 C C . GLU A 1 311 ? -34.538 -2.421 37.469 1.00 96.94 311 GLU A C 1
ATOM 2481 O O . GLU A 1 311 ? -34.762 -2.991 38.540 1.00 96.94 311 GLU A O 1
ATOM 2486 N N . GLU A 1 312 ? -35.391 -1.543 36.937 1.00 97.19 312 GLU A N 1
ATOM 2487 C CA . GLU A 1 312 ? -36.716 -1.241 37.492 1.00 97.19 312 GLU A CA 1
ATOM 2488 C C . GLU A 1 312 ? -37.587 -2.512 37.546 1.00 97.19 312 GLU A C 1
ATOM 2490 O O . GLU A 1 312 ? -38.018 -2.934 38.621 1.00 97.19 312 GLU A O 1
ATOM 2495 N N . LEU A 1 313 ? -37.714 -3.234 36.427 1.00 97.56 313 LEU A N 1
ATOM 2496 C CA . LEU A 1 313 ? -38.453 -4.499 36.366 1.00 97.56 313 LEU A CA 1
ATOM 2497 C C . LEU A 1 313 ? -37.853 -5.586 37.281 1.00 97.56 313 LEU A C 1
ATOM 2499 O O . LEU A 1 313 ? -38.588 -6.360 37.901 1.00 97.56 313 LEU A O 1
ATOM 2503 N N . LYS A 1 314 ? -36.520 -5.651 37.427 1.00 97.19 314 LYS A N 1
ATOM 2504 C CA . LYS A 1 314 ? -35.869 -6.533 38.418 1.00 97.19 314 LYS A CA 1
ATOM 2505 C C . LYS A 1 314 ? -36.240 -6.147 39.850 1.00 97.19 314 LYS A C 1
ATOM 2507 O O . LYS A 1 314 ? -36.410 -7.043 40.679 1.00 97.19 314 LYS A O 1
ATOM 2512 N N . GLN A 1 315 ? -36.360 -4.856 40.156 1.00 97.25 315 GLN A N 1
ATOM 2513 C CA . GLN A 1 315 ? -36.770 -4.378 41.475 1.00 97.25 315 GLN A CA 1
ATOM 2514 C C . GLN A 1 315 ? -38.227 -4.745 41.778 1.00 97.25 315 GLN A C 1
ATOM 2516 O O . GLN A 1 315 ? -38.490 -5.304 42.844 1.00 97.25 315 GLN A O 1
ATOM 2521 N N . ASP A 1 316 ? -39.140 -4.564 40.827 1.00 97.19 316 ASP A N 1
ATOM 2522 C CA . ASP A 1 316 ? -40.537 -4.987 40.969 1.00 97.19 316 ASP A CA 1
ATOM 2523 C C . ASP A 1 316 ? -40.668 -6.503 41.152 1.00 97.19 316 ASP A C 1
ATOM 2525 O O . ASP A 1 316 ? -41.394 -6.972 42.031 1.00 97.19 316 ASP A O 1
ATOM 2529 N N . ILE A 1 317 ? -39.892 -7.300 40.408 1.00 96.81 317 ILE A N 1
ATOM 2530 C CA . ILE A 1 317 ? -39.840 -8.757 40.594 1.00 96.81 317 ILE A CA 1
ATOM 2531 C C . ILE A 1 317 ? -39.307 -9.126 41.993 1.00 96.81 317 ILE A C 1
ATOM 2533 O O . ILE A 1 317 ? -39.799 -10.089 42.591 1.00 96.81 317 ILE A O 1
ATOM 2537 N N . ARG A 1 318 ? -38.344 -8.378 42.558 1.00 96.69 318 ARG A N 1
ATOM 2538 C CA . ARG A 1 318 ? -37.886 -8.567 43.952 1.00 96.69 318 ARG A CA 1
ATOM 2539 C C . ARG A 1 318 ? -39.013 -8.269 44.951 1.00 96.69 318 ARG A C 1
ATOM 2541 O O . ARG A 1 318 ? -39.289 -9.113 45.808 1.00 96.69 318 ARG A O 1
ATOM 2548 N N . LEU A 1 319 ? -39.702 -7.136 44.806 1.00 96.69 319 LEU A N 1
ATOM 2549 C CA . LEU A 1 319 ? -40.815 -6.730 45.675 1.00 96.69 319 LEU A CA 1
ATOM 2550 C C . LEU A 1 319 ? -41.995 -7.715 45.604 1.00 96.69 319 LEU A C 1
ATOM 2552 O O . LEU A 1 319 ? -42.505 -8.153 46.638 1.00 96.69 319 LEU A O 1
ATOM 2556 N N . PHE A 1 320 ? -42.384 -8.144 44.400 1.00 97.62 320 PHE A N 1
ATOM 2557 C CA . PHE A 1 320 ? -43.465 -9.110 44.203 1.00 97.62 320 PHE A CA 1
ATOM 2558 C C . PHE A 1 320 ? -43.138 -10.474 44.829 1.00 97.62 320 PHE A C 1
ATOM 2560 O O . PHE A 1 320 ? -43.983 -11.059 45.509 1.00 97.62 320 PHE A O 1
ATOM 2567 N N . ARG A 1 321 ? -41.897 -10.966 44.679 1.00 96.56 321 ARG A N 1
ATOM 2568 C CA . ARG A 1 321 ? -41.433 -12.203 45.340 1.00 96.56 321 ARG A CA 1
ATOM 2569 C C . ARG A 1 321 ? -41.504 -12.101 46.865 1.00 96.56 321 ARG A C 1
ATOM 2571 O O . ARG A 1 321 ? -41.945 -13.051 47.513 1.00 96.56 321 ARG A O 1
ATOM 2578 N N . GLN A 1 322 ? -41.122 -10.960 47.441 1.00 96.50 322 GLN A N 1
ATOM 2579 C CA . GLN A 1 322 ? -41.211 -10.722 48.884 1.00 96.50 322 GLN A CA 1
ATOM 2580 C C . GLN A 1 322 ? -42.670 -10.718 49.370 1.00 96.50 322 GLN A C 1
ATOM 2582 O O . GLN A 1 322 ? -43.000 -11.432 50.320 1.00 96.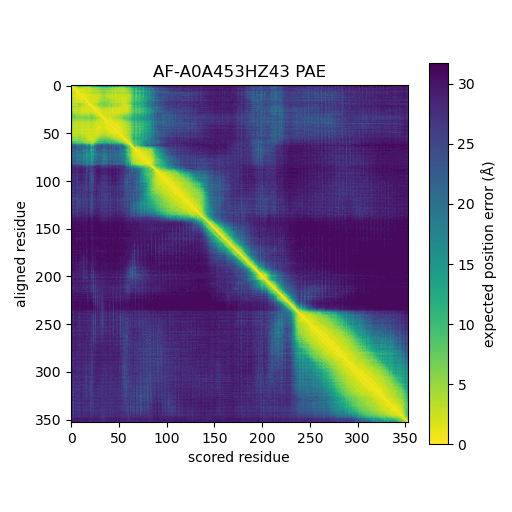50 322 GLN A O 1
ATOM 2587 N N . ALA A 1 323 ? -43.560 -9.991 48.688 1.00 96.00 323 ALA A N 1
ATOM 2588 C CA . ALA A 1 323 ? -44.986 -9.939 49.017 1.00 96.00 323 ALA A CA 1
ATOM 2589 C C . ALA A 1 323 ? -45.683 -11.307 48.861 1.00 96.00 323 ALA A C 1
ATOM 2591 O O . ALA A 1 323 ? -46.538 -11.673 49.675 1.00 96.00 323 ALA A O 1
ATOM 2592 N N . PHE A 1 324 ? -45.300 -12.095 47.850 1.00 96.94 324 PHE A N 1
ATOM 2593 C CA . PHE A 1 324 ? -45.797 -13.458 47.664 1.00 96.94 324 PHE A CA 1
ATOM 2594 C C . PHE A 1 324 ? -45.337 -14.385 48.798 1.00 96.94 324 PHE A C 1
ATOM 2596 O O . PHE A 1 324 ? -46.163 -15.081 49.383 1.00 96.94 324 PHE A O 1
ATOM 2603 N N . SER A 1 325 ? -44.053 -14.336 49.170 1.00 95.38 325 SER A N 1
ATOM 2604 C CA . SER A 1 325 ? -43.494 -15.109 50.290 1.00 95.38 325 SER A CA 1
ATOM 2605 C C . SER A 1 325 ? -44.194 -14.789 51.621 1.00 95.38 325 SER A C 1
ATOM 2607 O O . SER A 1 325 ? -44.606 -15.696 52.348 1.00 95.38 325 SER A O 1
ATOM 2609 N N . GLN A 1 326 ? -44.447 -13.504 51.902 1.00 94.88 326 GLN A N 1
ATOM 2610 C CA . GLN A 1 326 ? -45.225 -13.074 53.071 1.00 94.88 326 GLN A CA 1
ATOM 2611 C C . GLN A 1 326 ? -46.653 -13.643 53.054 1.00 94.88 326 GLN A C 1
ATOM 2613 O O . GLN A 1 326 ? -47.089 -14.243 54.039 1.00 94.88 326 GLN A O 1
ATOM 2618 N N . ARG A 1 327 ? -47.378 -13.531 51.930 1.00 95.31 327 ARG A N 1
ATOM 2619 C CA . ARG A 1 327 ? -48.727 -14.116 51.793 1.00 95.31 327 ARG A CA 1
ATOM 2620 C C . ARG A 1 327 ? -48.725 -15.637 51.938 1.00 95.31 327 ARG A C 1
ATOM 2622 O O . ARG A 1 327 ? -49.626 -16.172 52.581 1.00 95.31 327 ARG A O 1
ATOM 2629 N N . GLN A 1 328 ? -47.717 -16.328 51.409 1.00 95.00 328 GLN A N 1
ATOM 2630 C CA . GLN A 1 328 ? -47.563 -17.774 51.557 1.00 95.00 328 GLN A CA 1
ATOM 2631 C C . GLN A 1 328 ? -47.343 -18.167 53.028 1.00 95.00 328 GLN A C 1
ATOM 2633 O O . GLN A 1 328 ? -47.999 -19.090 53.506 1.00 95.00 328 GLN A O 1
ATOM 2638 N N . GLY A 1 329 ? -46.507 -17.431 53.769 1.00 92.56 329 GLY A N 1
ATOM 2639 C CA . GLY A 1 329 ? -46.313 -17.616 55.213 1.00 92.56 329 GLY A CA 1
ATOM 2640 C C . GLY A 1 329 ? -47.570 -17.331 56.048 1.00 92.56 329 GLY A C 1
ATOM 2641 O O . GLY A 1 329 ? -47.874 -18.057 56.995 1.00 92.56 329 GLY A O 1
ATOM 2642 N N . HIS A 1 330 ? -48.358 -16.320 55.674 1.00 94.44 330 HIS A N 1
ATOM 2643 C CA . HIS A 1 330 ? -49.654 -16.055 56.308 1.00 94.44 330 HIS A CA 1
ATOM 2644 C C . HIS A 1 330 ? -50.661 -17.181 56.025 1.00 94.44 330 HIS A C 1
ATOM 2646 O O . HIS A 1 330 ? -51.352 -17.629 56.941 1.00 94.44 330 HIS A O 1
ATOM 2652 N N . LEU A 1 331 ? -50.723 -17.683 54.787 1.00 94.75 331 LEU A N 1
ATOM 2653 C CA . LEU A 1 331 ? -51.630 -18.764 54.398 1.00 94.75 331 LEU A CA 1
ATOM 2654 C C . LEU A 1 331 ? -51.285 -20.088 55.098 1.00 94.75 331 LEU A C 1
ATOM 2656 O O . LEU A 1 331 ? -52.185 -20.755 55.608 1.00 94.75 331 LEU A O 1
ATOM 2660 N N . THR A 1 332 ? -50.001 -20.450 55.196 1.00 93.31 332 THR A N 1
ATOM 2661 C CA . THR A 1 332 ? -49.587 -21.640 55.957 1.00 93.31 332 THR A CA 1
ATOM 2662 C C . THR A 1 332 ? -49.847 -21.476 57.455 1.00 93.31 332 THR A C 1
ATOM 2664 O O . THR A 1 332 ? -50.301 -22.431 58.080 1.00 93.31 332 THR A O 1
ATOM 2667 N N . SER A 1 333 ? -49.665 -20.278 58.028 1.00 94.31 333 SER A N 1
ATOM 2668 C CA . SER A 1 333 ? -50.029 -19.982 59.426 1.00 94.31 333 SER A CA 1
ATOM 2669 C C . SER A 1 333 ? -51.536 -20.113 59.689 1.00 94.31 333 SER A C 1
ATOM 2671 O O . SER A 1 333 ? -51.941 -20.646 60.721 1.00 94.31 333 SER A O 1
ATOM 2673 N N . LEU A 1 334 ? -52.388 -19.668 58.759 1.00 94.19 334 LEU A N 1
ATOM 2674 C CA . LEU A 1 334 ? -53.840 -19.849 58.860 1.00 94.19 334 LEU A CA 1
ATOM 2675 C C . LEU A 1 334 ? -54.239 -21.326 58.730 1.00 94.19 334 LEU A C 1
ATOM 2677 O O . LEU A 1 334 ? -55.083 -21.793 59.493 1.00 94.19 334 LEU A O 1
ATOM 2681 N N . TYR A 1 335 ? -53.604 -22.073 57.823 1.00 94.00 335 TYR A N 1
ATOM 2682 C CA . TYR A 1 335 ? -53.858 -23.503 57.630 1.00 94.00 335 TYR A CA 1
ATOM 2683 C C . TYR A 1 335 ? -53.407 -24.363 58.822 1.00 94.00 335 TYR A C 1
ATOM 2685 O O . TYR A 1 335 ? -54.123 -25.276 59.230 1.00 94.00 335 TYR A O 1
ATOM 2693 N N . THR A 1 336 ? -52.254 -24.073 59.436 1.00 94.00 336 THR A N 1
ATOM 2694 C CA . THR A 1 336 ? -51.821 -24.796 60.645 1.00 94.00 336 THR A CA 1
ATOM 2695 C C . THR A 1 336 ? -52.716 -24.480 61.840 1.00 94.00 336 THR A C 1
ATOM 2697 O O . THR A 1 336 ? -53.076 -25.400 62.573 1.00 94.00 336 THR A O 1
ATOM 2700 N N . LYS A 1 337 ? -53.157 -23.223 62.000 1.00 94.81 337 LYS A N 1
ATOM 2701 C CA . LYS A 1 337 ? -54.140 -22.830 63.025 1.00 94.81 337 LYS A CA 1
ATOM 2702 C C . LYS A 1 337 ? -55.491 -23.521 62.830 1.00 94.81 337 LYS A C 1
ATOM 2704 O O . LYS A 1 337 ? -56.006 -24.094 63.786 1.00 94.81 337 LYS A O 1
ATOM 2709 N N . SER A 1 338 ? -56.057 -23.519 61.620 1.00 92.56 338 SER A N 1
ATOM 2710 C CA . SER A 1 338 ? -57.349 -24.174 61.367 1.00 92.56 338 SER A CA 1
ATOM 2711 C C . SER A 1 338 ? -57.262 -25.692 61.544 1.00 92.56 338 SER A C 1
ATOM 2713 O O . SER A 1 338 ? -58.133 -26.274 62.189 1.00 92.56 338 SER A O 1
ATOM 2715 N N . LYS A 1 339 ? -56.173 -26.329 61.088 1.00 94.19 339 LYS A N 1
ATOM 2716 C CA . LYS A 1 339 ? -55.907 -27.749 61.353 1.00 94.19 339 LYS A CA 1
ATOM 2717 C C . LYS A 1 339 ? -55.817 -28.041 62.855 1.00 94.19 339 LYS A C 1
ATOM 2719 O O . LYS A 1 339 ? -56.445 -28.989 63.311 1.00 94.19 339 LYS A O 1
ATOM 2724 N N . ALA A 1 340 ? -55.095 -27.229 63.630 1.00 92.31 340 ALA A N 1
ATOM 2725 C CA . ALA A 1 340 ? -54.969 -27.421 65.078 1.00 92.31 340 ALA A CA 1
ATOM 2726 C C . ALA A 1 340 ? -56.321 -27.294 65.807 1.00 92.31 340 ALA A C 1
ATOM 2728 O O . ALA A 1 340 ? -56.623 -28.098 66.685 1.00 92.31 340 ALA A O 1
ATOM 2729 N N . ILE A 1 341 ? -57.165 -26.338 65.400 1.00 92.00 341 ILE A N 1
ATOM 2730 C CA . ILE A 1 341 ? -58.538 -26.196 65.910 1.00 92.00 341 ILE A CA 1
ATOM 2731 C C . ILE A 1 341 ? -59.365 -27.449 65.584 1.00 92.00 341 ILE A C 1
ATOM 2733 O O . ILE A 1 341 ? -60.016 -27.995 66.471 1.00 92.00 341 ILE A O 1
ATOM 2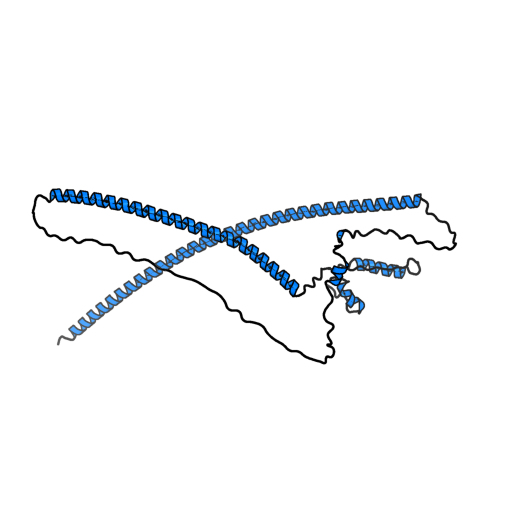737 N N . VAL A 1 342 ? -59.303 -27.950 64.345 1.00 90.06 342 VAL A N 1
ATOM 2738 C CA . VAL A 1 342 ? -60.030 -29.161 63.925 1.00 90.06 342 VAL A CA 1
ATOM 2739 C C . VAL A 1 342 ? -59.572 -30.406 64.693 1.00 90.06 342 VAL A C 1
ATOM 2741 O O . VAL A 1 342 ? -60.424 -31.178 65.132 1.00 90.06 342 VAL A O 1
ATOM 2744 N N . GLU A 1 343 ? -58.267 -30.607 64.903 1.00 90.25 343 GLU A N 1
ATOM 2745 C CA . GLU A 1 343 ? -57.773 -31.740 65.700 1.00 90.25 343 GLU A CA 1
ATOM 2746 C C . GLU A 1 343 ? -58.161 -31.621 67.186 1.00 90.25 343 GLU A C 1
ATOM 2748 O O . GLU A 1 343 ? -58.603 -32.612 67.767 1.00 90.25 343 GLU A O 1
ATOM 2753 N N . ASN A 1 344 ? -58.129 -30.422 67.784 1.00 88.06 344 ASN A N 1
ATOM 2754 C CA . ASN A 1 344 ? -58.658 -30.212 69.139 1.00 88.06 344 ASN A CA 1
ATOM 2755 C C . ASN A 1 344 ? -60.163 -30.528 69.221 1.00 88.06 344 ASN A C 1
ATOM 2757 O O . ASN A 1 344 ? -60.592 -31.242 70.125 1.00 88.06 344 ASN A O 1
ATOM 2761 N N . CYS A 1 345 ? -60.972 -30.068 68.261 1.00 84.00 345 CYS A N 1
ATOM 2762 C CA . CYS A 1 345 ? -62.407 -30.369 68.227 1.00 84.00 345 CYS A CA 1
ATOM 2763 C C . CYS A 1 345 ? -62.709 -31.867 68.033 1.00 84.00 345 CYS A C 1
ATOM 2765 O O . CYS A 1 345 ? -63.721 -32.349 68.545 1.00 84.00 345 CYS A O 1
ATOM 2767 N N . LYS A 1 346 ? -61.846 -32.618 67.332 1.00 83.31 346 LYS A N 1
ATOM 2768 C CA . LYS A 1 346 ? -61.922 -34.089 67.283 1.00 83.31 346 LYS A CA 1
ATOM 2769 C C . LYS A 1 346 ? -61.576 -34.703 68.639 1.00 83.31 346 LYS A C 1
ATOM 2771 O O . LYS A 1 346 ? -62.352 -35.513 69.133 1.00 83.31 346 LYS A O 1
ATOM 2776 N N . ALA A 1 347 ? -60.464 -34.298 69.254 1.00 80.38 347 ALA A N 1
ATOM 2777 C CA . ALA A 1 347 ? -60.025 -34.819 70.548 1.00 80.38 347 ALA A CA 1
ATOM 2778 C C . ALA A 1 347 ? -61.095 -34.618 71.637 1.00 80.38 347 ALA A C 1
ATOM 2780 O O . ALA A 1 347 ? -61.470 -35.572 72.314 1.00 80.38 347 ALA A O 1
ATOM 2781 N N . SER A 1 348 ? -61.682 -33.420 71.734 1.00 74.44 348 SER A N 1
ATOM 2782 C CA . SER A 1 348 ? -62.780 -33.139 72.671 1.00 74.44 348 SER A CA 1
ATOM 2783 C C . SER A 1 348 ? -64.070 -33.918 72.376 1.00 74.44 348 SER A C 1
ATOM 2785 O O . SER A 1 348 ? -64.857 -34.131 73.292 1.00 74.44 348 SER A O 1
ATOM 2787 N N . ARG A 1 349 ? -64.299 -34.375 71.135 1.00 63.38 349 ARG A N 1
ATOM 2788 C CA . ARG A 1 349 ? -65.433 -35.255 70.787 1.00 63.38 349 ARG A CA 1
ATOM 2789 C C . ARG A 1 349 ? -65.206 -36.729 71.129 1.00 63.38 349 ARG A C 1
ATOM 2791 O O . ARG A 1 349 ? -66.184 -37.449 71.264 1.00 63.38 349 ARG A O 1
ATOM 2798 N N . VAL A 1 350 ? -63.955 -37.168 71.265 1.00 59.38 350 VAL A N 1
ATOM 2799 C CA . VAL A 1 350 ? -63.594 -38.533 71.703 1.00 59.38 350 VAL A CA 1
ATOM 2800 C C . VAL A 1 350 ? -63.534 -38.635 73.239 1.00 59.38 350 VAL A C 1
ATOM 2802 O O . VAL A 1 350 ? -63.505 -39.730 73.787 1.00 59.38 350 VAL A O 1
ATOM 2805 N N . ALA A 1 351 ? -63.553 -37.500 73.945 1.00 55.25 351 ALA A N 1
ATOM 2806 C CA . ALA A 1 351 ? -63.457 -37.407 75.404 1.00 55.25 351 ALA A CA 1
ATOM 2807 C C . ALA A 1 351 ? -64.816 -37.329 76.142 1.00 55.25 351 ALA A C 1
ATOM 2809 O O . ALA A 1 351 ? -64.848 -36.967 77.319 1.00 55.25 351 ALA A O 1
ATOM 2810 N N . LEU A 1 352 ? -65.928 -37.643 75.470 1.00 52.72 352 LEU A N 1
ATOM 2811 C CA . LEU A 1 352 ? -67.250 -37.819 76.085 1.00 52.72 352 LEU A CA 1
ATOM 2812 C C . LEU A 1 352 ? -67.622 -39.317 76.053 1.00 52.72 352 LEU A C 1
ATOM 2814 O O . LEU A 1 352 ? -67.418 -39.932 75.004 1.00 52.72 352 LEU A O 1
ATOM 2818 N N . PRO A 1 353 ? -68.098 -39.897 77.175 1.00 50.94 353 PRO A N 1
ATOM 2819 C CA . PRO A 1 353 ? -68.359 -41.334 77.313 1.00 50.94 353 PRO A CA 1
ATOM 2820 C C . PRO A 1 353 ? -69.675 -41.796 76.666 1.00 50.94 353 PRO A C 1
ATOM 2822 O O . PRO A 1 353 ? -70.609 -40.968 76.560 1.00 50.94 353 PRO A O 1
#

Nearest PDB structures (foldseek):
  2kin-assembly1_B  TM=8.842E-01  e=6.509E-06  Rattus norvegicus
  3kin-assembly1_B  TM=7.092E-01  e=2.470E-06  Rattus norvegicus

Mean predicted aligned error: 23.9 Å

pLDDT: mean 74.23, std 23.73, range [28.95, 97.62]

Secondary structure (DSSP, 8-state):
-PPP-GGGSHHHHHGGGTTTSSS----------SGGGHHHHHHHHHHHHHHTT------------HHHHHHHHHHHHHHHHHHHHHHHHHHHHHHHHHHHHHHHHHHHHHHHHHHHHHHHHHHHHHHHHHHHHHHHHHHTTS------------------------------------------------------HHHHHHHTTT----GGG-------PPPPPP---------PPPHHHHHHHHHHHHHHHHHHHHHHHHHHHHHHHHHHHHHHHHHHHHHHHHHHHHHHHHHHHHHHHHHHHHHHHHHHHHHHHHHHHHHHHHHHHHHHHHHHHHHHHHHHHHHHHHS--

Organism: Aegilops tauschii subsp. strangulata (NCBI:txid200361)

Sequence (353 aa):
RGHIPYRDSKLTRILQSALGGNAKTSIICTAAPEEIHIEETRGTLQFASRAKCVSNCAQVNEILTDAALLKRQKLEIEELRKKLQGSHSEDLEQLILKQRNDMHKSELERDRLAMELEEERRLRETLEHRLAKQKMSQNHNNTDISVEQFADSSQLDVLKTPDSKRTPDGFVASRSHYLKDAEFCPIPENLGSVADEDLWMQLNKGCITDLDMLEMTSDFKCPPSPEDTTAVVPLEEPIDVRCLRLETACSSDRQQLEDSKARCTTLEKELELLKEENSSLRQELSKSKHDTDHEKEGLLKELETEKYKMEELKQDIRLFRQAFSQRQGHLTSLYTKSKAIVENCKASRVALP

InterPro domains:
  IPR001752 Kinesin motor domain [PF00225] (2-53)
  IPR001752 Kinesin motor domain [PS50067] (1-54)
  IPR027417 P-loop containing nucleoside triphosphate hydrolase [SSF52540] (2-85)
  IPR027640 Kinesin-like protein [PTHR47968] (2-315)

Solvent-accessible surface area (backbone atoms only — not comparable to full-atom values): 22258 Å² total; per-residue (Å²): 134,83,90,76,76,36,79,83,39,74,64,44,50,70,42,43,40,56,70,58,23,67,31,88,71,86,84,87,82,87,71,59,90,50,77,95,36,45,68,61,30,49,52,50,51,54,48,51,59,58,56,72,69,61,69,50,66,61,68,85,82,79,82,61,50,70,71,54,46,52,48,52,53,50,50,52,54,50,51,53,47,51,55,54,47,55,61,55,50,56,57,49,52,52,49,52,54,47,53,54,52,55,51,52,50,53,52,53,51,51,52,50,53,50,50,55,53,49,54,52,47,58,52,49,52,55,49,50,53,52,52,50,53,53,50,48,73,66,53,74,84,64,84,84,89,89,85,87,88,88,86,87,77,91,83,87,86,89,89,81,90,83,86,86,89,80,88,84,89,88,87,86,87,81,88,86,84,91,81,90,88,86,88,84,85,83,85,84,97,70,98,79,77,82,83,63,75,61,60,64,57,66,72,52,75,80,68,80,78,66,74,86,74,68,68,82,78,73,94,76,79,80,82,82,82,92,78,92,79,95,79,92,80,92,79,81,77,59,65,67,60,56,49,51,49,50,52,52,49,55,52,51,54,52,48,55,49,51,57,48,52,53,50,48,67,45,53,56,52,53,51,52,52,54,49,51,51,52,52,51,54,51,52,51,51,52,48,55,49,51,54,56,52,51,52,49,53,51,54,50,51,52,53,50,53,52,53,50,53,50,50,51,53,50,48,51,53,51,52,52,52,52,56,49,50,53,52,51,53,51,50,52,53,51,50,53,51,52,50,52,52,52,52,49,57,50,53,62,62,69,72,60,136

Foldseek 3Di:
DDDDPLPPDPVSVVCVCVQAHADDHDDDQDADPDPVRVVVNVVSVVVVVVSVPGDYDHDDPPPQDPVNVVVVVVVVVVVVVVVVCVVVVVVVVVVVVVVVVVVVVVVVVVVVVVVVVVVVVVVVVVVVVVVVVVVCVVVVVDDDDDDDDDDDDDDDDDDDDDDDDDDDDDDDDDDDDDDDDDDDDDDDPDPDDDPPPVVVVVVVVPDDDDPVVPDPDDDDDDDDDDDDDDDDDDDDDPVVVVVVVVVVVVVVVVVVVVVVVVVVVVVVVVVVVVVVVVVVVVVVVVVVVVVVVVVVVVVVVVVVVVVVVVVVVVVVVVVVVVVVVVVVVVVVVVVVVVVVVVVVVVVVVVPDD